Protein AF-A0A8T4RV73-F1 (afdb_monomer)

Structure (mmCIF, N/CA/C/O backbone):
data_AF-A0A8T4RV73-F1
#
_entry.id   AF-A0A8T4RV73-F1
#
loop_
_atom_site.group_PDB
_atom_site.id
_atom_site.type_symbol
_atom_site.label_atom_id
_atom_site.label_alt_id
_atom_site.label_comp_id
_atom_site.label_asym_id
_atom_site.label_entity_id
_atom_site.label_seq_id
_atom_site.pdbx_PDB_ins_code
_atom_site.Cartn_x
_atom_site.Cartn_y
_atom_site.Cartn_z
_atom_site.occupancy
_atom_site.B_iso_or_equiv
_atom_site.auth_seq_id
_atom_site.auth_comp_id
_atom_site.auth_asym_id
_atom_site.auth_atom_id
_atom_site.pdbx_PDB_model_num
ATOM 1 N N . MET A 1 1 ? 21.118 -1.776 -26.728 1.00 40.62 1 MET A N 1
ATOM 2 C CA . MET A 1 1 ? 20.053 -2.789 -26.924 1.00 40.62 1 MET A CA 1
ATOM 3 C C . MET A 1 1 ? 20.434 -3.950 -27.847 1.00 40.62 1 MET A C 1
ATOM 5 O O . MET A 1 1 ? 20.131 -5.070 -27.473 1.00 40.62 1 MET A O 1
ATOM 9 N N . ARG A 1 2 ? 21.136 -3.761 -28.981 1.00 34.88 2 ARG A N 1
ATOM 10 C CA . ARG A 1 2 ? 21.468 -4.868 -29.919 1.00 34.88 2 ARG A CA 1
ATOM 11 C C . ARG A 1 2 ? 22.272 -6.052 -29.345 1.00 34.88 2 ARG A C 1
ATOM 13 O O . ARG A 1 2 ? 22.096 -7.161 -29.816 1.00 34.88 2 ARG A O 1
ATOM 20 N N . LYS A 1 3 ? 23.108 -5.855 -28.318 1.00 33.16 3 LYS A N 1
ATOM 21 C CA . LYS A 1 3 ? 24.001 -6.910 -27.785 1.00 33.16 3 LYS A CA 1
ATOM 22 C C . LYS A 1 3 ? 23.327 -8.009 -26.943 1.00 33.16 3 LYS A C 1
ATOM 24 O O . LYS A 1 3 ? 23.995 -8.977 -26.608 1.00 33.16 3 LYS A O 1
ATOM 29 N N . TYR A 1 4 ? 22.049 -7.869 -26.582 1.00 40.25 4 TYR A N 1
ATOM 30 C CA . TYR A 1 4 ? 21.354 -8.841 -25.718 1.00 40.25 4 TYR A CA 1
ATOM 31 C C . TYR A 1 4 ? 20.427 -9.808 -26.473 1.00 40.25 4 TYR A C 1
ATOM 33 O O . TYR A 1 4 ? 19.947 -10.761 -25.871 1.00 40.25 4 TYR A O 1
ATOM 41 N N . LEU A 1 5 ? 20.202 -9.606 -27.777 1.00 43.75 5 LEU A N 1
ATOM 42 C CA . LEU A 1 5 ? 19.300 -10.438 -28.589 1.00 43.75 5 LEU A CA 1
ATOM 43 C C . LEU A 1 5 ? 19.992 -11.640 -29.259 1.00 43.75 5 LEU A C 1
ATOM 45 O O . LEU A 1 5 ? 19.318 -12.522 -29.773 1.00 43.75 5 LEU A O 1
ATOM 49 N N . GLU A 1 6 ? 21.325 -11.730 -29.223 1.00 44.25 6 GLU A N 1
ATOM 50 C CA . GLU A 1 6 ? 22.080 -12.796 -29.913 1.00 44.25 6 GLU A CA 1
ATOM 51 C C . GLU A 1 6 ? 22.046 -14.164 -29.197 1.00 44.25 6 GLU A C 1
ATOM 53 O O . GLU A 1 6 ? 22.591 -15.138 -29.709 1.00 44.25 6 GLU A O 1
ATOM 58 N N . ARG A 1 7 ? 21.428 -14.277 -28.011 1.00 48.34 7 ARG A N 1
ATOM 59 C CA . ARG A 1 7 ? 21.481 -15.491 -27.166 1.00 48.34 7 ARG A CA 1
ATOM 60 C C . ARG A 1 7 ? 20.171 -16.284 -27.057 1.00 48.34 7 ARG A C 1
ATOM 62 O O . ARG A 1 7 ? 19.999 -17.019 -26.090 1.00 48.34 7 ARG A O 1
ATOM 69 N N . GLY A 1 8 ? 19.260 -16.171 -28.021 1.00 49.44 8 GLY A N 1
ATOM 70 C CA . GLY A 1 8 ? 17.932 -16.786 -27.904 1.00 49.44 8 GLY A CA 1
ATOM 71 C C . GLY A 1 8 ? 17.327 -17.308 -29.200 1.00 49.44 8 GLY A C 1
ATOM 72 O O . GLY A 1 8 ? 16.136 -17.109 -29.398 1.00 49.44 8 GLY A O 1
ATOM 73 N N . ILE A 1 9 ? 18.104 -17.951 -30.079 1.00 52.38 9 ILE A N 1
ATOM 74 C CA . ILE A 1 9 ? 17.505 -18.684 -31.206 1.00 52.38 9 ILE A CA 1
ATOM 75 C C . ILE A 1 9 ? 16.888 -19.967 -30.642 1.00 52.38 9 ILE A C 1
ATOM 77 O O . ILE A 1 9 ? 17.603 -20.911 -30.302 1.00 52.38 9 ILE A O 1
ATOM 81 N N . ALA A 1 10 ? 15.565 -19.982 -30.499 1.00 59.19 10 ALA A N 1
ATOM 82 C CA . ALA A 1 10 ? 14.821 -21.200 -30.211 1.00 59.19 10 ALA A CA 1
ATOM 83 C C . ALA A 1 10 ? 14.419 -21.857 -31.537 1.00 59.19 10 ALA A C 1
ATOM 85 O O . ALA A 1 10 ? 13.995 -21.173 -32.466 1.00 59.19 10 ALA A O 1
ATOM 86 N N . GLN A 1 11 ? 14.535 -23.181 -31.634 1.00 50.72 11 GLN A N 1
ATOM 87 C CA . GLN A 1 11 ? 13.979 -23.921 -32.768 1.00 50.72 11 GLN A CA 1
ATOM 88 C C . GLN A 1 11 ? 12.542 -24.317 -32.439 1.00 50.72 11 GLN A C 1
ATOM 90 O O . GLN A 1 11 ? 12.302 -25.016 -31.454 1.00 50.72 11 GLN A O 1
ATOM 95 N N . GLY A 1 12 ? 11.596 -23.856 -33.254 1.00 57.69 12 GLY A N 1
ATOM 96 C CA . GLY A 1 12 ? 10.184 -24.221 -33.157 1.00 57.69 12 GLY A CA 1
ATOM 97 C C . GLY A 1 12 ? 9.746 -25.117 -34.312 1.00 57.69 12 GLY A C 1
ATOM 98 O O . GLY A 1 12 ? 10.352 -25.108 -35.384 1.00 57.69 12 GLY A O 1
ATOM 99 N N . VAL A 1 13 ? 8.671 -25.873 -34.094 1.00 56.34 13 VAL A N 1
ATOM 100 C CA . VAL A 1 13 ? 7.942 -26.598 -35.145 1.00 56.34 13 VAL A CA 1
ATOM 101 C C . VAL A 1 13 ? 6.547 -25.992 -35.218 1.00 56.34 13 VAL A C 1
ATOM 103 O O . VAL A 1 13 ? 5.870 -25.897 -34.194 1.00 56.34 13 VAL A O 1
ATOM 106 N N . VAL A 1 14 ? 6.124 -25.552 -36.403 1.00 55.88 14 VAL A N 1
ATOM 107 C CA . VAL A 1 14 ? 4.756 -25.065 -36.631 1.00 55.88 14 VAL A CA 1
ATOM 108 C C . VAL A 1 14 ? 3.869 -26.278 -36.912 1.00 55.88 14 VAL A C 1
ATOM 110 O O . VAL A 1 14 ? 4.073 -26.933 -37.935 1.00 55.88 14 VAL A O 1
ATOM 113 N N . PRO A 1 15 ? 2.891 -26.616 -36.051 1.00 51.06 15 PRO A N 1
ATOM 114 C CA . PRO A 1 15 ? 2.027 -27.755 -36.313 1.00 51.06 15 PRO A CA 1
ATOM 115 C C . PRO A 1 15 ? 1.047 -27.407 -37.436 1.00 51.06 15 PRO A C 1
ATOM 117 O O . PRO A 1 15 ? 0.219 -26.510 -37.283 1.00 51.06 15 PRO A O 1
ATOM 120 N N . GLY A 1 16 ? 1.117 -28.153 -38.541 1.00 53.06 16 GLY A N 1
ATOM 121 C CA . GLY A 1 16 ? 0.079 -28.165 -39.573 1.00 53.06 16 GLY A CA 1
ATOM 122 C C . GLY A 1 16 ? 0.516 -27.664 -40.947 1.00 53.06 16 GLY A C 1
ATOM 123 O O . GLY A 1 16 ? 0.141 -26.577 -41.370 1.00 53.06 16 GLY A O 1
ATOM 124 N N . SER A 1 17 ? 1.234 -28.497 -41.697 1.00 47.38 17 SER A N 1
ATOM 125 C CA . SER A 1 17 ? 0.757 -29.073 -42.968 1.00 47.38 17 SER A CA 1
ATOM 126 C C . SER A 1 17 ? 1.919 -29.767 -43.685 1.00 47.38 17 SER A C 1
ATOM 128 O O . SER A 1 17 ? 2.963 -29.170 -43.919 1.00 47.38 17 SER A O 1
ATOM 130 N N . SER A 1 18 ? 1.692 -31.021 -44.078 1.00 47.59 18 SER A N 1
ATOM 131 C CA . SER A 1 18 ? 2.622 -31.936 -44.760 1.00 47.59 18 SER A CA 1
ATOM 132 C C . SER A 1 18 ? 3.683 -32.608 -43.880 1.00 47.59 18 SER A C 1
ATOM 134 O O . SER A 1 18 ? 4.152 -32.057 -42.894 1.00 47.59 18 SER A O 1
ATOM 136 N N . GLU A 1 19 ? 4.018 -33.842 -44.253 1.00 54.94 19 GLU A N 1
ATOM 137 C CA . GLU A 1 19 ? 4.848 -34.844 -43.562 1.00 54.94 19 GLU A CA 1
ATOM 138 C C . GLU A 1 19 ? 6.316 -34.442 -43.290 1.00 54.94 19 GLU A C 1
ATOM 140 O O . GLU A 1 19 ? 7.129 -35.295 -42.948 1.00 54.94 19 GLU A O 1
ATOM 145 N N . ASN A 1 20 ? 6.676 -33.163 -43.409 1.00 57.78 20 ASN A N 1
ATOM 146 C CA . ASN A 1 20 ? 8.029 -32.664 -43.186 1.00 57.78 20 ASN A CA 1
ATOM 147 C C . ASN A 1 20 ? 8.013 -31.520 -42.169 1.00 57.78 20 ASN A C 1
ATOM 149 O O . ASN A 1 20 ? 7.847 -30.355 -42.537 1.00 57.78 20 ASN A O 1
ATOM 153 N N . ASP A 1 21 ? 8.235 -31.858 -40.896 1.00 57.31 21 ASP A N 1
ATOM 154 C CA . ASP A 1 21 ? 8.505 -30.896 -39.824 1.00 57.31 21 ASP A CA 1
ATOM 155 C C . ASP A 1 21 ? 9.709 -30.021 -40.203 1.00 57.31 21 ASP A C 1
ATOM 157 O O . ASP A 1 21 ? 10.875 -30.369 -39.996 1.00 57.31 21 ASP A O 1
ATOM 161 N N . THR A 1 22 ? 9.427 -28.868 -40.804 1.00 61.38 22 THR A N 1
ATOM 162 C CA . THR A 1 22 ? 10.458 -27.911 -41.190 1.00 61.38 22 THR A CA 1
ATOM 163 C C . THR A 1 22 ? 10.812 -27.095 -39.960 1.00 61.38 22 THR A C 1
ATOM 165 O O . THR A 1 22 ? 9.997 -26.326 -39.450 1.00 61.38 22 THR A O 1
ATOM 168 N N . LYS A 1 23 ? 12.035 -27.280 -39.464 1.00 64.25 23 LYS A N 1
ATOM 169 C CA . LYS A 1 23 ? 12.565 -26.469 -38.369 1.00 64.25 23 LYS A CA 1
ATOM 170 C C . LYS A 1 23 ? 12.713 -25.024 -38.830 1.00 64.25 23 LYS A C 1
ATOM 172 O O . LYS A 1 23 ? 13.361 -24.770 -39.844 1.00 64.25 23 LYS A O 1
ATOM 177 N N . ILE A 1 24 ? 12.152 -24.100 -38.059 1.00 70.06 24 ILE A N 1
ATOM 178 C CA . ILE A 1 24 ? 12.330 -22.661 -38.258 1.00 70.06 24 ILE A CA 1
ATOM 179 C C . ILE A 1 24 ? 13.032 -22.049 -37.047 1.00 70.06 24 ILE A C 1
ATOM 181 O O . ILE A 1 24 ? 12.806 -22.462 -35.904 1.00 70.06 24 ILE A O 1
ATOM 185 N N . ASP A 1 25 ? 13.880 -21.060 -37.311 1.00 76.12 25 ASP A N 1
ATOM 186 C CA . ASP A 1 25 ? 14.496 -20.248 -36.269 1.00 76.12 25 ASP A CA 1
ATOM 187 C C . ASP A 1 25 ? 13.468 -19.231 -35.766 1.00 76.12 25 ASP A C 1
ATOM 189 O O . ASP A 1 25 ? 12.966 -18.402 -36.528 1.00 76.12 25 ASP A O 1
ATOM 193 N N . LEU A 1 26 ? 13.142 -19.298 -34.477 1.00 72.62 26 LEU A N 1
ATOM 194 C CA . LEU A 1 26 ? 12.306 -18.308 -33.813 1.00 72.62 26 LEU A CA 1
ATOM 195 C C . LEU A 1 26 ? 13.213 -17.235 -33.216 1.00 72.62 26 LEU A C 1
ATOM 197 O O . LEU A 1 26 ? 14.004 -17.503 -32.308 1.00 72.62 26 LEU A O 1
ATOM 201 N N . LEU A 1 27 ? 13.088 -16.017 -33.739 1.00 79.94 27 LEU A N 1
ATOM 202 C CA . LEU A 1 27 ? 13.757 -14.832 -33.219 1.00 79.94 27 LEU A CA 1
ATOM 203 C C . LEU A 1 27 ? 12.713 -13.951 -32.530 1.00 79.94 27 LEU A C 1
ATOM 205 O O . LEU A 1 27 ? 11.779 -13.525 -33.207 1.00 79.94 27 LEU A O 1
ATOM 209 N N . PRO A 1 28 ? 12.851 -13.666 -31.223 1.00 78.62 28 PRO A N 1
ATOM 210 C CA . PRO A 1 28 ? 11.911 -12.795 -30.539 1.00 78.62 28 PRO A CA 1
ATOM 211 C C . PRO A 1 28 ? 12.010 -11.368 -31.084 1.00 78.62 28 PRO A C 1
ATOM 213 O O . PRO A 1 28 ? 13.090 -10.770 -31.143 1.00 78.62 28 PRO A O 1
ATOM 216 N N . GLU A 1 29 ? 10.867 -10.805 -31.438 1.00 82.56 29 GLU A N 1
ATOM 217 C CA . GLU A 1 29 ? 10.703 -9.404 -31.781 1.00 82.56 29 GLU A CA 1
ATOM 218 C C . GLU A 1 29 ? 10.446 -8.567 -30.515 1.00 82.56 29 GLU A C 1
ATOM 220 O O . GLU A 1 29 ? 9.979 -9.080 -29.495 1.00 82.56 29 GLU A O 1
ATOM 225 N N . PRO A 1 30 ? 10.683 -7.241 -30.536 1.00 79.56 30 PRO A N 1
ATOM 226 C CA . PRO A 1 30 ? 10.324 -6.378 -29.411 1.00 79.56 30 PRO A CA 1
ATOM 227 C C . PRO A 1 30 ? 8.850 -6.490 -28.988 1.00 79.56 30 PRO A C 1
ATOM 229 O O . PRO A 1 30 ? 8.542 -6.283 -27.816 1.00 79.56 30 PRO A O 1
ATOM 232 N N . VAL A 1 31 ? 7.944 -6.839 -29.912 1.00 81.00 31 VAL A N 1
ATOM 233 C CA . VAL A 1 31 ? 6.525 -7.057 -29.596 1.00 81.00 31 VAL A CA 1
ATOM 234 C C . VAL A 1 31 ? 6.298 -8.289 -28.712 1.00 81.00 31 VAL A C 1
ATOM 236 O O . VAL A 1 31 ? 5.435 -8.256 -27.832 1.00 81.00 31 VAL A O 1
ATOM 239 N N . ASP A 1 32 ? 7.131 -9.322 -28.849 1.00 82.75 32 ASP A N 1
ATOM 240 C CA . ASP A 1 32 ? 7.060 -10.539 -28.033 1.00 82.75 32 ASP A CA 1
ATOM 241 C C . ASP A 1 32 ? 7.397 -10.259 -26.569 1.00 82.75 32 ASP A C 1
ATOM 243 O O . ASP A 1 32 ? 6.894 -10.936 -25.672 1.00 82.75 32 AS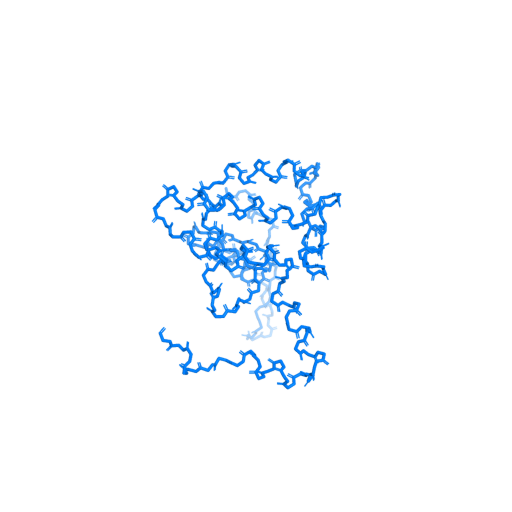P A O 1
ATOM 247 N N . LEU A 1 33 ? 8.186 -9.213 -26.294 1.00 78.56 33 LEU A N 1
ATOM 248 C CA . LEU A 1 33 ? 8.429 -8.763 -24.926 1.00 78.56 33 LEU A CA 1
ATOM 249 C C . LEU A 1 33 ? 7.134 -8.275 -24.267 1.00 78.56 33 LEU A C 1
ATOM 251 O O . LEU A 1 33 ? 6.910 -8.570 -23.098 1.00 78.56 33 LEU A O 1
ATOM 255 N N . TYR A 1 34 ? 6.259 -7.572 -24.992 1.00 77.06 34 TYR A N 1
ATOM 256 C CA . TYR A 1 34 ? 4.970 -7.146 -24.438 1.00 77.06 34 TYR A CA 1
ATOM 257 C C . TYR A 1 34 ? 4.042 -8.337 -24.184 1.00 77.06 34 TYR A C 1
ATOM 259 O O . TYR A 1 34 ? 3.374 -8.370 -23.149 1.00 77.06 34 TYR A O 1
ATOM 267 N N . ALA A 1 35 ? 4.045 -9.334 -25.076 1.00 80.56 35 ALA A N 1
ATOM 268 C CA . ALA A 1 35 ? 3.314 -10.582 -24.866 1.00 80.56 35 ALA A CA 1
ATOM 269 C C . ALA A 1 35 ? 3.835 -11.328 -23.626 1.00 80.56 35 ALA A C 1
ATOM 271 O O . ALA A 1 35 ? 3.049 -11.714 -22.759 1.00 80.56 35 ALA A O 1
ATOM 272 N N . LEU A 1 36 ? 5.160 -11.439 -23.480 1.00 82.81 36 LEU A N 1
ATOM 273 C CA . LEU A 1 36 ? 5.801 -12.044 -22.315 1.00 82.81 36 LEU A CA 1
ATOM 274 C C . LEU A 1 36 ? 5.470 -11.282 -21.027 1.00 82.81 36 LEU A C 1
ATOM 276 O O . LEU A 1 36 ? 5.042 -11.897 -20.054 1.00 82.81 36 LEU A O 1
ATOM 280 N N . LEU A 1 37 ? 5.592 -9.952 -21.013 1.00 79.06 37 LEU A N 1
ATOM 281 C CA . LEU A 1 37 ? 5.262 -9.108 -19.856 1.00 79.06 37 LEU A CA 1
ATOM 282 C C . LEU A 1 37 ? 3.782 -9.204 -19.447 1.00 79.06 37 LEU A C 1
ATOM 284 O O . LEU A 1 37 ? 3.448 -8.952 -18.289 1.00 79.06 37 LEU A O 1
ATOM 288 N N . GLY A 1 38 ? 2.893 -9.599 -20.364 1.00 77.81 38 GLY A N 1
ATOM 289 C CA . GLY A 1 38 ? 1.501 -9.933 -20.058 1.00 77.81 38 GLY A CA 1
ATOM 290 C C . GLY A 1 38 ? 1.335 -11.217 -19.238 1.00 77.81 38 GLY A C 1
ATOM 291 O O . GLY A 1 38 ? 0.328 -11.376 -18.552 1.00 77.81 38 GLY A O 1
ATOM 292 N N . THR A 1 39 ? 2.323 -12.112 -19.273 1.00 82.94 39 THR A N 1
ATOM 293 C CA . THR A 1 39 ? 2.305 -13.407 -18.572 1.00 82.94 39 THR A CA 1
ATOM 294 C C . THR A 1 39 ? 3.057 -13.401 -17.240 1.00 82.94 39 THR A C 1
ATOM 296 O O . THR A 1 39 ? 2.920 -14.344 -16.460 1.00 82.94 39 THR A O 1
ATOM 299 N N . VAL A 1 40 ? 3.820 -12.342 -16.946 1.00 82.81 40 VAL A N 1
ATOM 300 C CA . VAL A 1 40 ? 4.581 -12.224 -15.696 1.00 82.81 40 VAL A CA 1
ATOM 301 C C . VAL A 1 40 ? 3.829 -11.358 -14.684 1.00 82.81 40 VAL A C 1
ATOM 303 O O . VAL A 1 40 ? 3.422 -10.230 -14.963 1.00 82.81 40 VAL A O 1
ATOM 306 N N . TRP A 1 41 ? 3.657 -11.889 -13.474 1.00 85.56 41 TRP A N 1
ATOM 307 C CA . TRP A 1 41 ? 2.857 -11.277 -12.414 1.00 85.56 41 TRP A CA 1
ATOM 308 C C . TRP A 1 41 ? 3.749 -10.546 -11.413 1.00 85.56 41 TRP A C 1
ATOM 310 O O . TRP A 1 41 ? 4.157 -11.101 -10.395 1.00 85.56 41 TRP A O 1
ATOM 320 N N . HIS A 1 42 ? 4.068 -9.292 -11.727 1.00 87.88 42 HIS A N 1
ATOM 321 C CA . HIS A 1 42 ? 4.821 -8.404 -10.843 1.00 87.88 42 HIS A CA 1
ATOM 322 C C . HIS A 1 42 ? 3.895 -7.571 -9.943 1.00 87.88 42 HIS A C 1
ATOM 324 O O . HIS A 1 42 ? 2.793 -7.203 -10.350 1.00 87.88 42 HIS A O 1
ATOM 330 N N . GLU A 1 43 ? 4.380 -7.210 -8.750 1.00 90.12 43 GLU A N 1
ATOM 331 C CA . GLU A 1 43 ? 3.701 -6.284 -7.821 1.00 90.12 43 GLU A CA 1
ATOM 332 C C . GLU A 1 43 ? 3.591 -4.864 -8.391 1.00 90.12 43 GLU A C 1
ATOM 334 O O . GLU A 1 43 ? 2.617 -4.153 -8.145 1.00 90.12 43 GLU A O 1
ATOM 339 N N . ALA A 1 44 ? 4.587 -4.468 -9.181 1.00 90.25 44 ALA A N 1
ATOM 340 C CA . ALA A 1 44 ? 4.563 -3.275 -10.006 1.00 90.25 44 ALA A CA 1
ATOM 341 C C . ALA A 1 44 ? 5.244 -3.572 -11.345 1.00 90.25 44 ALA A C 1
ATOM 343 O O . ALA A 1 4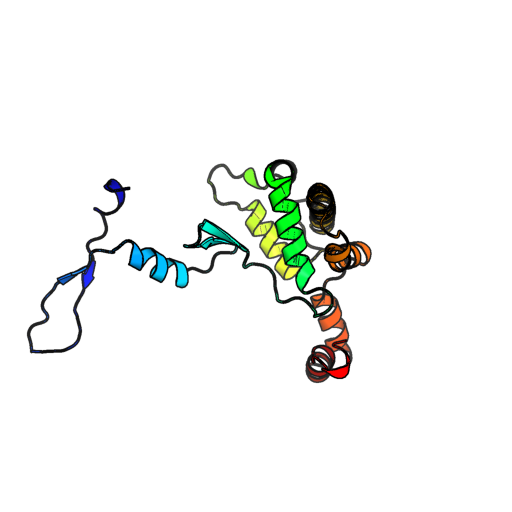4 ? 6.189 -4.364 -11.395 1.00 90.25 44 ALA A O 1
ATOM 344 N N . ARG A 1 45 ? 4.782 -2.954 -12.435 1.00 88.50 45 ARG A N 1
ATOM 345 C CA . ARG A 1 45 ? 5.388 -3.136 -13.763 1.00 88.50 45 ARG A CA 1
ATOM 346 C C . ARG A 1 45 ? 5.456 -1.844 -14.557 1.00 88.50 45 ARG A C 1
ATOM 348 O O . ARG A 1 45 ? 4.580 -0.993 -14.444 1.00 88.50 45 ARG A O 1
ATOM 355 N N . LEU A 1 46 ? 6.466 -1.748 -15.415 1.00 85.94 46 LEU A N 1
ATOM 356 C CA . LEU A 1 46 ? 6.491 -0.754 -16.480 1.00 85.94 46 LEU A CA 1
ATOM 357 C C . LEU A 1 46 ? 5.525 -1.179 -17.583 1.00 85.94 46 LEU A C 1
ATOM 359 O O . LEU A 1 46 ? 5.516 -2.338 -18.001 1.00 85.94 46 LEU A O 1
ATOM 363 N N . THR A 1 47 ? 4.713 -0.242 -18.051 1.00 83.62 47 THR A N 1
ATOM 364 C CA . THR A 1 47 ? 3.782 -0.465 -19.157 1.00 83.62 47 THR A CA 1
ATOM 365 C C . THR A 1 47 ? 4.365 0.065 -20.468 1.00 83.62 47 THR A C 1
ATOM 367 O O . THR A 1 47 ? 5.267 0.906 -20.480 1.00 83.62 47 THR A O 1
ATOM 370 N N . GLY A 1 48 ? 3.808 -0.378 -21.600 1.00 78.12 48 GLY A N 1
ATOM 371 C CA . GLY A 1 48 ? 4.157 0.158 -22.923 1.00 78.12 48 GLY A CA 1
ATOM 372 C C . GLY A 1 48 ? 3.798 1.637 -23.121 1.00 78.12 48 GLY A C 1
ATOM 373 O O . GLY A 1 48 ? 4.231 2.235 -24.099 1.00 78.12 48 GLY A O 1
ATOM 374 N N . TYR A 1 49 ? 3.052 2.238 -22.190 1.00 83.00 49 TYR A N 1
ATOM 375 C CA . TYR A 1 49 ? 2.629 3.639 -22.233 1.00 83.00 49 TYR A CA 1
ATOM 376 C C . TYR A 1 49 ? 3.576 4.581 -21.477 1.00 83.00 49 TYR A C 1
ATOM 378 O O . TYR A 1 49 ? 3.255 5.750 -21.293 1.00 83.00 49 TYR A O 1
ATOM 386 N N . GLY A 1 50 ? 4.725 4.084 -21.004 1.00 85.12 50 GLY A N 1
ATOM 387 C CA . GLY A 1 50 ? 5.655 4.882 -20.203 1.00 85.12 50 GLY A CA 1
ATOM 388 C C . GLY A 1 50 ? 5.150 5.158 -18.784 1.00 85.12 50 GLY A C 1
AT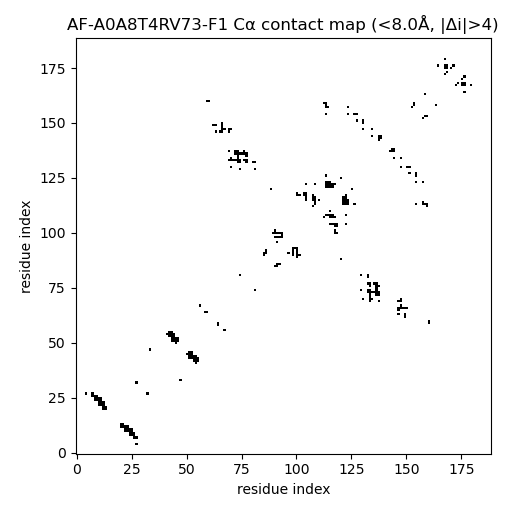OM 389 O O . GLY A 1 50 ? 5.570 6.129 -18.165 1.00 85.12 50 GLY A O 1
ATOM 390 N N . THR A 1 51 ? 4.249 4.317 -18.266 1.00 90.44 51 THR A N 1
ATOM 391 C CA . THR A 1 51 ? 3.728 4.416 -16.896 1.00 90.44 51 THR A CA 1
ATOM 392 C C . THR A 1 51 ? 4.198 3.247 -16.036 1.00 90.44 51 THR A C 1
ATOM 394 O O . THR A 1 51 ? 4.600 2.198 -16.547 1.00 90.44 51 THR A O 1
ATOM 397 N N . VAL A 1 52 ? 4.124 3.422 -14.717 1.00 91.12 52 VAL A N 1
ATOM 398 C CA . VAL A 1 52 ? 4.273 2.339 -13.740 1.00 91.12 52 VAL A CA 1
ATOM 399 C C . VAL A 1 52 ? 2.881 1.936 -13.265 1.00 91.12 52 VAL A C 1
ATOM 401 O O . VAL A 1 52 ? 2.114 2.769 -12.792 1.00 91.12 52 VAL A O 1
ATOM 404 N N . GLU A 1 53 ? 2.551 0.658 -13.387 1.00 92.25 53 GLU A N 1
ATOM 405 C CA . GLU A 1 53 ? 1.305 0.088 -12.884 1.00 92.25 53 GLU A CA 1
ATOM 406 C C . GLU A 1 53 ? 1.561 -0.617 -11.552 1.00 92.25 53 GLU A C 1
ATOM 408 O O . GLU A 1 53 ? 2.369 -1.545 -11.495 1.00 92.25 53 GLU A O 1
ATOM 413 N N . VAL A 1 54 ? 0.853 -0.202 -10.500 1.00 93.50 54 VAL A N 1
ATOM 414 C CA . VAL A 1 54 ? 0.874 -0.833 -9.171 1.00 93.50 54 VAL A CA 1
ATOM 415 C C . VAL A 1 54 ? -0.256 -1.862 -9.094 1.00 93.50 54 VAL A C 1
ATOM 417 O O . VAL A 1 54 ? -1.416 -1.520 -9.308 1.00 93.50 54 VAL A O 1
ATOM 420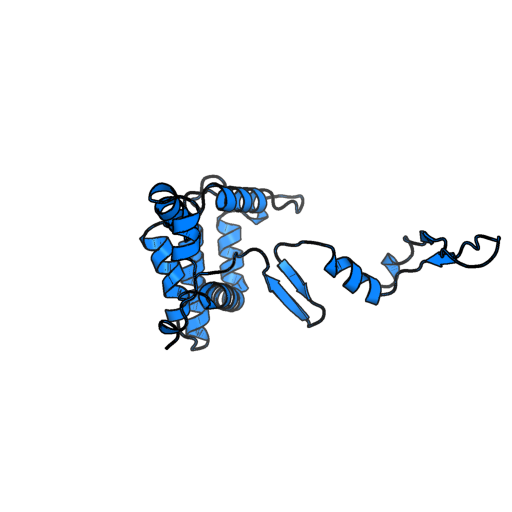 N N . ARG A 1 55 ? 0.074 -3.126 -8.807 1.00 92.44 55 ARG A N 1
ATOM 421 C CA . ARG A 1 55 ? -0.837 -4.284 -8.937 1.00 92.44 55 ARG A CA 1
ATOM 422 C C . ARG A 1 55 ? -1.045 -5.073 -7.643 1.00 92.44 55 ARG A C 1
ATOM 424 O O . ARG A 1 55 ? -1.824 -6.020 -7.626 1.00 92.44 55 ARG A O 1
ATOM 431 N N . SER A 1 56 ? -0.342 -4.697 -6.581 1.00 91.12 56 SER A N 1
ATOM 432 C CA . SER A 1 56 ? -0.428 -5.320 -5.258 1.00 91.12 56 SER A CA 1
ATOM 433 C C . SER A 1 56 ? -1.727 -5.055 -4.472 1.00 91.12 56 SER A C 1
ATOM 435 O O . SER A 1 56 ? -2.131 -5.934 -3.706 1.00 91.12 56 SER A O 1
ATOM 437 N N . PRO A 1 57 ? -2.410 -3.896 -4.600 1.00 91.88 57 PRO A N 1
ATOM 438 C CA . PRO A 1 57 ? -3.568 -3.606 -3.764 1.00 91.88 57 PRO A CA 1
ATOM 439 C C . PRO A 1 57 ? -4.782 -4.446 -4.164 1.00 91.88 57 PRO A C 1
ATOM 441 O O . PRO A 1 57 ? -5.134 -4.538 -5.339 1.00 91.88 57 PRO A O 1
ATOM 444 N N . ALA A 1 58 ? -5.472 -5.008 -3.171 1.00 91.12 58 ALA A N 1
ATOM 445 C CA . ALA A 1 58 ? -6.782 -5.613 -3.383 1.00 91.12 58 ALA A CA 1
ATOM 446 C C . ALA A 1 58 ? -7.823 -4.551 -3.781 1.00 91.12 58 ALA A C 1
ATOM 448 O O . ALA A 1 58 ? -7.661 -3.359 -3.496 1.00 91.12 58 ALA A O 1
ATOM 449 N N . ASN A 1 59 ? -8.936 -4.996 -4.367 1.00 90.31 59 ASN A N 1
ATOM 450 C CA . ASN A 1 59 ? -10.091 -4.128 -4.584 1.00 90.31 59 ASN A CA 1
ATOM 451 C C . ASN A 1 59 ? -10.560 -3.530 -3.252 1.00 90.31 59 ASN A C 1
ATOM 453 O O . ASN A 1 59 ? -10.679 -4.230 -2.245 1.00 90.31 59 ASN A O 1
ATOM 457 N N . GLN A 1 60 ? -10.806 -2.223 -3.258 1.00 92.00 60 GLN A N 1
ATOM 458 C CA . GLN A 1 60 ? -11.225 -1.484 -2.073 1.00 92.00 60 GLN A CA 1
ATOM 459 C C . GLN A 1 60 ? -12.754 -1.440 -1.965 1.00 92.00 60 GLN A C 1
ATOM 461 O O . GLN A 1 60 ? -13.440 -1.512 -2.990 1.00 92.00 60 GLN A O 1
ATOM 466 N N . PRO A 1 61 ? -13.303 -1.290 -0.746 1.00 91.00 61 PRO A N 1
ATOM 467 C CA . PRO A 1 61 ? -14.699 -0.915 -0.558 1.00 91.00 61 PRO A CA 1
ATOM 468 C C . PRO A 1 61 ? -15.067 0.356 -1.343 1.00 91.00 61 PRO A C 1
ATOM 470 O O . PRO A 1 61 ? -14.220 1.207 -1.615 1.00 91.00 61 PRO A O 1
ATOM 473 N N . LEU A 1 62 ? -16.343 0.478 -1.712 1.00 88.00 62 LEU A N 1
ATOM 474 C CA . LEU A 1 62 ? -16.836 1.525 -2.614 1.00 88.00 62 LEU A CA 1
ATOM 475 C C . LEU A 1 62 ? -16.538 2.951 -2.118 1.00 88.00 62 LEU A C 1
ATOM 477 O O . LEU A 1 62 ? -16.178 3.817 -2.909 1.00 88.00 62 LEU A O 1
ATOM 481 N N . ASP A 1 63 ? -16.639 3.174 -0.810 1.00 88.06 63 ASP A N 1
ATOM 482 C CA . ASP A 1 63 ? -16.359 4.450 -0.140 1.00 88.06 63 ASP A CA 1
ATOM 483 C C . ASP A 1 63 ? -14.866 4.836 -0.123 1.00 88.06 63 ASP A C 1
ATOM 485 O O . ASP A 1 63 ? -14.514 5.952 0.249 1.00 88.06 63 ASP A O 1
ATOM 489 N N . SER A 1 64 ? -13.981 3.924 -0.530 1.00 93.12 64 SER A N 1
ATOM 490 C CA . SER A 1 64 ? -12.524 4.075 -0.480 1.00 93.12 64 SER A CA 1
ATOM 491 C C . SER A 1 64 ? -11.838 3.673 -1.789 1.00 93.12 64 SER A C 1
ATOM 493 O O . SER A 1 64 ? -10.630 3.423 -1.826 1.00 93.12 64 SER A O 1
ATOM 495 N N . ILE A 1 65 ? -12.594 3.653 -2.893 1.00 92.12 65 ILE A N 1
ATOM 496 C CA . ILE A 1 65 ? -12.118 3.202 -4.208 1.00 92.12 65 ILE A CA 1
ATOM 497 C C . ILE A 1 65 ? -10.947 4.038 -4.745 1.00 92.12 65 ILE A C 1
ATOM 499 O O . ILE A 1 65 ? -10.060 3.507 -5.410 1.00 92.12 65 ILE A O 1
ATOM 503 N N . THR A 1 66 ? -10.893 5.332 -4.414 1.00 95.44 66 THR A N 1
ATOM 504 C CA . THR A 1 66 ? -9.822 6.242 -4.854 1.00 95.44 66 THR A CA 1
ATOM 505 C C . THR A 1 66 ? -8.621 6.266 -3.914 1.00 95.44 66 THR A C 1
ATOM 507 O O . THR A 1 66 ? -7.592 6.842 -4.259 1.00 95.44 66 THR A O 1
ATOM 510 N N . SER A 1 67 ? -8.719 5.677 -2.719 1.00 96.38 67 SER A N 1
ATOM 511 C CA . SER A 1 67 ? -7.724 5.892 -1.664 1.00 96.38 67 SER A CA 1
ATOM 512 C C . SER A 1 67 ? -6.347 5.340 -2.006 1.00 96.38 67 SER A C 1
ATOM 514 O O . SER A 1 67 ? -5.335 5.963 -1.699 1.00 96.38 67 SER A O 1
ATOM 516 N N . VAL A 1 68 ? -6.297 4.199 -2.693 1.00 96.00 68 VAL A N 1
ATOM 517 C CA . VAL A 1 68 ? -5.036 3.604 -3.157 1.00 96.00 68 VAL A CA 1
ATOM 518 C C . VAL A 1 68 ? -4.392 4.463 -4.246 1.00 96.00 68 VAL A C 1
ATOM 520 O O . VAL A 1 68 ? -3.187 4.694 -4.202 1.00 96.00 68 VAL A O 1
ATOM 523 N N . ALA A 1 69 ? -5.181 4.974 -5.196 1.00 95.75 69 ALA A N 1
ATOM 524 C CA . ALA A 1 69 ? -4.668 5.846 -6.251 1.00 95.75 69 ALA A CA 1
ATOM 525 C C . ALA A 1 69 ? -4.113 7.157 -5.673 1.00 95.75 69 ALA A C 1
ATOM 527 O O . ALA A 1 69 ? -3.018 7.570 -6.043 1.00 95.75 69 ALA A O 1
ATOM 528 N N . ALA A 1 70 ? -4.822 7.757 -4.712 1.00 97.25 70 ALA A N 1
ATOM 529 C CA . ALA A 1 70 ? -4.372 8.953 -4.004 1.00 97.25 70 ALA A CA 1
ATOM 530 C C . ALA A 1 70 ? -3.073 8.708 -3.219 1.00 97.25 70 ALA A C 1
ATOM 532 O O . ALA A 1 70 ? -2.156 9.524 -3.288 1.00 97.25 70 ALA A O 1
ATOM 533 N N . LEU A 1 71 ? -2.957 7.563 -2.532 1.00 97.94 71 LEU A N 1
ATOM 534 C CA . LEU A 1 71 ? -1.727 7.166 -1.840 1.00 97.94 71 LEU A CA 1
ATOM 535 C C . LEU A 1 71 ? -0.547 7.071 -2.817 1.00 97.94 71 LEU A C 1
ATOM 537 O O . LEU A 1 71 ? 0.500 7.668 -2.580 1.00 97.94 71 LEU A O 1
ATOM 541 N N . VAL A 1 72 ? -0.719 6.340 -3.922 1.00 96.81 72 VAL A N 1
ATOM 542 C CA . VAL A 1 72 ? 0.335 6.150 -4.930 1.00 96.81 72 VAL A CA 1
ATOM 543 C C . VAL A 1 72 ? 0.733 7.480 -5.570 1.00 96.81 72 VAL A C 1
ATOM 545 O O . VAL A 1 72 ? 1.926 7.744 -5.711 1.00 96.81 72 VAL A O 1
ATOM 548 N N . LEU A 1 73 ? -0.233 8.331 -5.926 1.00 96.75 73 LEU A N 1
ATOM 549 C CA . LEU A 1 73 ? 0.032 9.652 -6.499 1.00 96.75 73 LEU A CA 1
ATOM 550 C C . LEU A 1 73 ? 0.813 10.543 -5.526 1.00 96.75 73 LEU A C 1
ATOM 552 O O . LEU A 1 73 ? 1.857 11.075 -5.900 1.00 96.75 73 LEU A O 1
ATOM 556 N N . GLY A 1 74 ? 0.352 10.659 -4.277 1.00 97.94 74 GLY A N 1
ATOM 557 C CA . GLY A 1 74 ? 1.020 11.461 -3.253 1.00 97.94 74 GLY A CA 1
ATOM 558 C C . GLY A 1 74 ? 2.461 11.009 -3.005 1.00 97.94 74 GLY A C 1
ATOM 559 O O . GLY A 1 74 ? 3.377 11.830 -3.010 1.00 97.94 74 GLY A O 1
ATOM 560 N N . LEU A 1 75 ? 2.686 9.696 -2.879 1.00 97.62 75 LEU A N 1
ATOM 561 C CA . LEU A 1 75 ? 4.035 9.133 -2.737 1.00 97.62 75 LEU A CA 1
ATOM 562 C C . LEU A 1 75 ? 4.900 9.335 -3.987 1.00 97.62 75 LEU A C 1
ATOM 564 O O . LEU A 1 75 ? 6.099 9.544 -3.853 1.00 97.62 75 LEU A O 1
ATOM 568 N N . SER A 1 76 ? 4.320 9.300 -5.189 1.00 96.06 76 SER A N 1
ATOM 569 C CA . SER A 1 76 ? 5.064 9.541 -6.436 1.00 96.06 76 SER A CA 1
ATOM 570 C C . SER A 1 76 ? 5.529 10.994 -6.547 1.00 96.06 76 SER A C 1
ATOM 572 O O . SER A 1 76 ? 6.627 11.254 -7.025 1.00 96.06 76 SER A O 1
ATOM 574 N N . ILE A 1 77 ? 4.730 11.948 -6.061 1.00 97.06 77 ILE A N 1
ATOM 575 C CA . ILE A 1 77 ? 5.129 13.363 -5.962 1.00 97.06 77 ILE A CA 1
ATOM 576 C C . ILE A 1 77 ? 6.271 13.532 -4.952 1.00 97.06 77 ILE A C 1
ATOM 578 O O . ILE A 1 77 ? 7.154 14.365 -5.139 1.00 97.06 77 ILE A O 1
ATOM 582 N N . LYS A 1 78 ? 6.263 12.719 -3.892 1.00 97.69 78 LYS A N 1
ATOM 583 C CA . LYS A 1 78 ? 7.255 12.685 -2.811 1.00 97.69 78 LYS A CA 1
ATOM 584 C C . LYS A 1 78 ? 8.244 11.529 -2.947 1.00 97.69 78 LYS A C 1
ATOM 586 O O . LYS A 1 78 ? 8.631 10.920 -1.951 1.00 97.69 78 LYS A O 1
ATOM 591 N N . GLN A 1 79 ? 8.631 11.198 -4.180 1.00 96.56 79 GLN A N 1
ATOM 592 C CA . GLN A 1 79 ? 9.404 9.990 -4.467 1.00 96.56 79 GLN A CA 1
ATOM 593 C C . GLN A 1 79 ? 10.720 9.928 -3.676 1.00 96.56 79 GLN A C 1
ATOM 595 O O . GLN A 1 79 ? 11.036 8.884 -3.110 1.00 96.56 79 GLN A O 1
ATOM 600 N N . GLU A 1 80 ? 11.475 11.028 -3.610 1.00 97.12 80 GLU A N 1
ATOM 601 C CA . GLU A 1 80 ? 12.760 11.053 -2.900 1.00 97.12 80 GLU A CA 1
ATOM 602 C C . GLU A 1 80 ? 12.587 10.835 -1.393 1.00 97.12 80 GLU A C 1
ATOM 604 O O . GLU A 1 80 ? 13.347 10.100 -0.761 1.00 97.12 80 GLU A O 1
ATOM 609 N N . GLU A 1 81 ? 11.591 11.477 -0.786 1.00 98.12 81 GLU A N 1
ATOM 610 C CA . GLU A 1 81 ? 11.273 11.299 0.627 1.00 98.12 81 GLU A CA 1
ATOM 611 C C . GLU A 1 81 ? 10.729 9.893 0.914 1.00 98.12 81 GLU A C 1
ATOM 613 O O . GLU A 1 81 ? 11.064 9.307 1.946 1.00 98.12 81 GLU A O 1
ATOM 618 N N . ALA A 1 82 ? 9.955 9.319 -0.009 1.00 96.44 82 ALA A N 1
ATOM 619 C CA . ALA A 1 82 ? 9.449 7.955 0.099 1.00 96.44 82 ALA A CA 1
ATOM 620 C C . ALA A 1 82 ? 10.598 6.938 0.032 1.00 96.44 82 ALA A C 1
ATOM 622 O O . ALA A 1 82 ? 10.635 5.982 0.808 1.00 96.44 82 ALA A O 1
ATOM 623 N N . GLU A 1 83 ? 11.585 7.167 -0.836 1.00 94.06 83 GLU A N 1
ATOM 624 C CA . GLU A 1 83 ? 12.786 6.336 -0.921 1.00 94.06 83 GLU A CA 1
ATOM 625 C C . GLU A 1 83 ? 13.621 6.413 0.364 1.00 94.06 83 GLU A C 1
ATOM 627 O O . GLU A 1 83 ? 14.017 5.373 0.901 1.00 94.06 83 GLU A O 1
ATOM 632 N N . LYS A 1 84 ? 13.802 7.618 0.922 1.00 95.94 84 LYS A N 1
ATOM 633 C CA . LYS A 1 84 ? 14.472 7.825 2.219 1.00 95.94 84 LYS A CA 1
ATOM 634 C C . LYS A 1 84 ? 13.728 7.144 3.368 1.00 95.94 84 LYS A C 1
ATOM 636 O O . LYS A 1 84 ? 14.364 6.593 4.268 1.00 95.94 84 LYS A O 1
ATOM 641 N N . LEU A 1 85 ? 12.393 7.150 3.352 1.00 95.00 85 LEU A N 1
ATOM 642 C CA . LEU A 1 85 ? 11.576 6.439 4.338 1.00 95.00 85 LEU A CA 1
ATOM 643 C C . LEU A 1 85 ? 11.833 4.925 4.278 1.00 95.00 85 LEU A C 1
ATOM 645 O O . LEU A 1 85 ? 12.035 4.289 5.312 1.00 95.00 85 LEU A O 1
ATOM 649 N N . LEU A 1 86 ? 11.890 4.347 3.078 1.00 90.25 86 LEU A N 1
ATOM 650 C CA . LEU A 1 86 ? 12.210 2.929 2.893 1.00 90.25 86 LEU A CA 1
ATOM 651 C C . LEU A 1 86 ? 13.655 2.604 3.307 1.00 90.25 86 LEU A C 1
ATOM 653 O O . LEU A 1 86 ? 13.903 1.591 3.970 1.00 90.25 86 LEU A O 1
ATOM 657 N N . GLU A 1 87 ? 14.606 3.481 2.985 1.00 90.88 87 GLU A N 1
ATOM 658 C CA . GLU A 1 87 ? 16.007 3.342 3.385 1.00 90.88 87 GLU A CA 1
ATOM 659 C C . GLU A 1 87 ? 16.176 3.369 4.910 1.00 90.88 87 GLU A C 1
ATOM 661 O O . GLU A 1 87 ? 16.857 2.503 5.470 1.00 90.88 87 GLU A O 1
ATOM 666 N N . LYS A 1 88 ? 15.488 4.293 5.596 1.00 91.94 88 LYS A N 1
ATOM 667 C CA . LYS A 1 88 ? 15.447 4.398 7.066 1.00 91.94 88 LYS A CA 1
ATOM 668 C C . LYS A 1 88 ? 15.092 3.062 7.720 1.00 91.94 88 LYS A C 1
ATOM 670 O O . LYS A 1 88 ? 15.668 2.712 8.751 1.00 91.94 88 LYS A O 1
ATOM 675 N N . TYR A 1 89 ? 14.194 2.289 7.113 1.00 90.50 89 TYR A N 1
ATOM 676 C CA . TYR A 1 89 ? 13.800 0.972 7.616 1.00 90.50 89 TYR A CA 1
ATOM 677 C C . TYR A 1 89 ? 14.579 -0.200 7.017 1.00 90.50 89 TYR A C 1
ATOM 679 O O . TYR A 1 89 ? 14.335 -1.355 7.358 1.00 90.50 89 TYR A O 1
ATOM 687 N N . GLY A 1 90 ? 15.574 0.082 6.183 1.00 87.25 90 GLY A N 1
ATOM 688 C CA . GLY A 1 90 ? 16.483 -0.916 5.649 1.00 87.25 90 GLY A CA 1
ATOM 689 C C . GLY A 1 90 ? 15.925 -1.734 4.492 1.00 87.25 90 GLY A C 1
ATOM 690 O O . GLY A 1 90 ? 16.456 -2.812 4.239 1.00 87.25 90 GLY A O 1
ATOM 691 N N . ALA A 1 91 ? 14.921 -1.225 3.771 1.00 85.31 91 ALA A N 1
ATOM 692 C CA . ALA A 1 91 ? 14.359 -1.875 2.584 1.00 85.31 91 ALA A CA 1
ATOM 693 C C . ALA A 1 91 ? 15.426 -2.271 1.543 1.00 85.31 91 ALA A C 1
ATOM 695 O O . ALA A 1 91 ? 15.271 -3.264 0.834 1.00 85.31 91 ALA A O 1
ATOM 696 N N . TRP A 1 92 ? 16.526 -1.512 1.486 1.00 84.75 92 TRP A N 1
ATOM 697 C CA . TRP A 1 92 ? 17.607 -1.661 0.507 1.00 84.75 92 TRP A CA 1
ATOM 698 C C . TRP A 1 92 ? 18.873 -2.339 1.055 1.00 84.75 92 TRP A C 1
ATOM 700 O O . TRP A 1 92 ? 19.889 -2.380 0.366 1.00 84.75 92 TRP A O 1
ATOM 710 N N . LYS A 1 93 ? 18.861 -2.858 2.292 1.00 73.31 93 LYS A N 1
ATOM 711 C CA . LYS A 1 93 ? 20.082 -3.365 2.957 1.00 73.31 93 LYS A CA 1
ATOM 712 C C . LYS A 1 93 ? 20.665 -4.644 2.339 1.00 73.31 93 LYS A C 1
ATOM 714 O O . LYS A 1 93 ? 21.811 -4.988 2.642 1.00 73.31 93 LYS A O 1
ATOM 719 N N . ASP A 1 94 ? 19.939 -5.325 1.457 1.00 70.50 94 ASP A N 1
ATOM 720 C CA . ASP A 1 94 ? 20.406 -6.568 0.844 1.00 70.50 94 ASP A CA 1
ATOM 721 C C . ASP A 1 94 ? 21.387 -6.316 -0.303 1.00 70.50 94 ASP A C 1
ATOM 723 O O . ASP A 1 94 ? 21.010 -5.934 -1.412 1.00 70.50 94 ASP A O 1
ATOM 727 N N . LYS A 1 95 ? 22.662 -6.646 -0.066 1.00 54.50 95 LYS A N 1
ATOM 728 C CA . LYS A 1 95 ? 23.794 -6.501 -1.007 1.00 54.50 95 LYS A CA 1
ATOM 729 C C . LYS A 1 95 ? 23.729 -7.379 -2.276 1.00 54.50 95 LYS A C 1
ATOM 731 O O . LYS A 1 95 ? 24.735 -7.540 -2.957 1.00 54.50 95 LYS A O 1
ATOM 736 N N . GLY A 1 96 ? 22.571 -7.948 -2.606 1.00 61.81 96 GLY A N 1
ATOM 737 C CA . GLY A 1 96 ? 22.368 -8.825 -3.765 1.00 61.81 96 GLY A CA 1
ATOM 738 C C . GLY A 1 96 ? 21.101 -8.540 -4.572 1.00 61.81 96 GLY A C 1
ATOM 739 O O . GLY A 1 96 ? 20.735 -9.370 -5.398 1.00 61.81 96 GLY A O 1
ATOM 740 N N . GLY A 1 97 ? 20.399 -7.427 -4.314 1.00 63.09 97 GLY A N 1
ATOM 741 C CA . GLY A 1 97 ? 19.188 -7.060 -5.065 1.00 63.09 97 GLY A CA 1
ATOM 742 C C . GLY A 1 97 ? 18.016 -8.031 -4.878 1.00 63.09 97 GLY A C 1
ATOM 743 O O . GLY A 1 97 ? 17.134 -8.106 -5.726 1.00 63.09 97 GLY A O 1
ATOM 744 N N . ARG A 1 98 ? 18.018 -8.812 -3.788 1.00 69.19 98 ARG A N 1
ATOM 745 C CA . ARG A 1 98 ? 16.957 -9.787 -3.493 1.00 69.19 98 ARG A CA 1
ATOM 746 C C . ARG A 1 98 ? 15.761 -9.171 -2.774 1.00 69.19 98 ARG A C 1
ATOM 748 O O . ARG A 1 98 ? 14.702 -9.787 -2.772 1.00 69.19 98 ARG A O 1
ATOM 755 N N . TYR A 1 99 ? 15.902 -7.964 -2.221 1.00 83.62 99 TYR A N 1
ATOM 756 C CA . TYR A 1 99 ? 14.822 -7.241 -1.543 1.00 83.62 99 TYR A CA 1
ATOM 757 C C . TYR A 1 99 ? 14.121 -8.093 -0.461 1.00 83.62 99 TYR A C 1
ATOM 759 O O . TYR A 1 99 ? 12.900 -8.057 -0.332 1.00 83.62 99 TYR A O 1
ATOM 767 N N . GLU A 1 100 ? 14.870 -8.894 0.300 1.00 85.75 100 GLU A N 1
ATOM 768 C CA . GLU A 1 100 ? 14.361 -9.844 1.298 1.00 85.75 100 GLU A CA 1
ATOM 769 C C . GLU A 1 100 ? 13.551 -9.133 2.379 1.00 85.75 100 GLU A C 1
ATOM 771 O O . GLU A 1 100 ? 12.478 -9.606 2.747 1.00 85.75 100 GLU A O 1
ATOM 776 N N . VAL A 1 101 ? 14.004 -7.959 2.830 1.00 88.56 101 VAL A N 1
ATOM 777 C CA . VAL A 1 101 ? 13.268 -7.136 3.805 1.00 88.56 101 VAL A CA 1
ATOM 778 C C . VAL A 1 101 ? 11.888 -6.741 3.267 1.00 88.56 101 VAL A C 1
ATOM 780 O O . VAL A 1 101 ? 10.887 -6.875 3.972 1.00 88.56 101 VAL A O 1
ATOM 783 N N . LEU A 1 102 ? 11.806 -6.323 2.000 1.00 89.00 102 LEU A N 1
ATOM 784 C CA . LEU A 1 102 ? 10.537 -5.980 1.351 1.00 89.00 102 LEU A CA 1
ATOM 785 C C . LEU A 1 102 ? 9.662 -7.218 1.110 1.00 89.00 102 LEU A C 1
ATOM 787 O O . LEU A 1 102 ? 8.446 -7.153 1.287 1.00 89.00 102 LEU A O 1
ATOM 791 N N . GLN A 1 103 ? 10.257 -8.362 0.759 1.00 89.69 103 GLN A N 1
ATOM 792 C CA . GLN A 1 103 ? 9.525 -9.624 0.626 1.00 89.69 103 GLN A CA 1
ATOM 793 C C . GLN A 1 103 ? 8.924 -10.071 1.964 1.00 89.69 103 GLN A C 1
ATOM 795 O O . GLN A 1 103 ? 7.756 -10.455 2.019 1.00 89.69 103 GLN A O 1
ATOM 800 N N . GLN A 1 104 ? 9.693 -9.981 3.050 1.00 90.00 104 GLN A N 1
ATOM 801 C CA . GLN A 1 104 ? 9.218 -10.279 4.399 1.00 90.00 104 GLN A CA 1
ATOM 802 C C . GLN A 1 104 ? 8.100 -9.324 4.811 1.00 90.00 104 GLN A C 1
ATOM 804 O O . GLN A 1 104 ? 7.068 -9.786 5.290 1.00 90.00 104 GLN A O 1
ATOM 809 N N . ALA A 1 105 ? 8.259 -8.019 4.565 1.00 92.69 105 ALA A N 1
ATOM 810 C CA . ALA A 1 105 ? 7.218 -7.028 4.823 1.00 92.69 105 ALA A CA 1
ATOM 811 C C . ALA A 1 105 ? 5.922 -7.364 4.079 1.00 92.69 105 ALA A C 1
ATOM 813 O O . ALA A 1 105 ? 4.851 -7.375 4.680 1.00 92.69 105 ALA A O 1
ATOM 814 N N . ARG A 1 106 ? 6.022 -7.716 2.791 1.00 93.19 106 ARG A N 1
ATOM 815 C CA . ARG A 1 106 ? 4.879 -8.127 1.969 1.00 93.19 106 ARG A CA 1
ATOM 816 C C . ARG A 1 106 ? 4.174 -9.348 2.550 1.00 93.19 106 ARG A C 1
ATOM 818 O O . ARG A 1 106 ? 2.958 -9.329 2.709 1.00 93.19 106 ARG A O 1
ATOM 825 N N . LEU A 1 107 ? 4.913 -10.414 2.860 1.00 94.81 107 LEU A N 1
ATOM 826 C CA . LEU A 1 107 ? 4.324 -11.623 3.443 1.00 94.81 107 LEU A CA 1
ATOM 827 C C . LEU A 1 107 ? 3.678 -11.320 4.799 1.00 94.81 107 LEU A C 1
ATOM 829 O O . LEU A 1 107 ? 2.569 -11.769 5.067 1.00 94.81 107 LEU A O 1
ATOM 833 N N . SER A 1 108 ? 4.336 -10.507 5.621 1.00 95.94 108 SER A N 1
ATOM 834 C CA . SER A 1 108 ? 3.816 -10.074 6.915 1.00 95.94 108 SER A CA 1
ATOM 835 C C . SER A 1 108 ? 2.517 -9.276 6.773 1.00 95.94 108 SER A C 1
ATOM 837 O O . SER A 1 108 ? 1.572 -9.534 7.513 1.00 95.94 108 SER A O 1
ATOM 839 N N . ALA A 1 109 ? 2.426 -8.384 5.781 1.00 95.62 109 ALA A N 1
ATOM 840 C CA . ALA A 1 109 ? 1.212 -7.632 5.467 1.00 95.62 109 ALA A CA 1
ATOM 841 C C . ALA A 1 109 ? 0.066 -8.542 4.997 1.00 95.62 109 ALA A C 1
ATOM 843 O O . ALA A 1 109 ? -1.081 -8.332 5.381 1.00 95.62 109 ALA A O 1
ATOM 844 N N . ILE A 1 110 ? 0.364 -9.568 4.193 1.00 94.62 110 ILE A N 1
ATOM 845 C CA . ILE A 1 110 ? -0.640 -10.532 3.714 1.00 94.62 110 ILE A CA 1
ATOM 846 C C . ILE A 1 110 ? -1.233 -11.333 4.876 1.00 94.62 110 ILE A C 1
ATOM 848 O O . ILE A 1 110 ? -2.446 -11.513 4.935 1.00 94.62 110 ILE A O 1
ATOM 852 N N . TRP A 1 111 ? -0.389 -11.819 5.788 1.00 95.06 111 TRP A N 1
ATOM 853 C CA . TRP A 1 111 ? -0.833 -12.698 6.871 1.00 95.06 111 TRP A CA 1
ATOM 854 C C . TRP A 1 111 ? -1.406 -11.950 8.073 1.00 95.06 111 TRP A C 1
ATOM 856 O O . TRP A 1 111 ? -2.342 -12.439 8.696 1.00 95.06 111 TRP A O 1
ATOM 866 N N . ASN A 1 112 ? -0.852 -10.779 8.395 1.00 96.00 112 ASN A N 1
ATOM 867 C CA . ASN A 1 112 ? -1.140 -10.068 9.643 1.00 96.00 112 ASN A CA 1
ATOM 868 C C . ASN A 1 112 ? -1.722 -8.661 9.423 1.00 96.00 112 ASN A C 1
ATOM 870 O O . ASN A 1 112 ? -1.964 -7.939 10.390 1.00 96.00 112 ASN A O 1
ATOM 874 N N . GLY A 1 113 ? -1.923 -8.228 8.175 1.00 95.06 113 GLY A N 1
ATOM 875 C CA . GLY A 1 113 ? -2.432 -6.891 7.878 1.00 95.06 113 GLY A CA 1
ATOM 876 C C . GLY A 1 113 ? -1.551 -5.784 8.471 1.00 95.06 113 GLY A C 1
ATOM 877 O O . GLY A 1 113 ? -0.326 -5.813 8.352 1.00 95.06 113 GLY A O 1
ATOM 878 N N . LEU A 1 114 ? -2.182 -4.809 9.137 1.00 95.75 114 LEU A N 1
ATOM 879 C CA . LEU A 1 114 ? -1.486 -3.692 9.797 1.00 95.75 114 LEU A CA 1
ATOM 880 C C . LEU A 1 114 ? -0.700 -4.122 11.045 1.00 95.75 114 LEU A C 1
ATOM 882 O O . LEU A 1 114 ? 0.241 -3.436 11.434 1.00 95.75 114 LEU A O 1
ATOM 886 N N . GLN A 1 115 ? -1.037 -5.275 11.628 1.00 96.69 115 GLN A N 1
ATOM 887 C CA . GLN A 1 115 ? -0.348 -5.842 12.793 1.00 96.69 115 GLN A CA 1
ATOM 888 C C . GLN A 1 115 ? 0.947 -6.579 12.410 1.00 96.69 115 GLN A C 1
ATOM 890 O O . GLN A 1 115 ? 1.657 -7.109 13.266 1.00 96.69 115 GLN A O 1
ATOM 895 N N . GLY A 1 116 ? 1.264 -6.640 11.114 1.00 96.44 116 GLY A N 1
ATOM 896 C CA . GLY A 1 116 ? 2.519 -7.195 10.635 1.00 96.44 116 GLY A CA 1
ATOM 897 C C . GLY A 1 116 ? 3.731 -6.334 10.992 1.00 96.44 116 GLY A C 1
ATOM 898 O O . GLY A 1 116 ? 3.639 -5.189 11.435 1.00 96.44 116 GLY A O 1
ATOM 899 N N . ASN A 1 117 ? 4.902 -6.904 10.737 1.00 94.62 117 ASN A N 1
ATOM 900 C CA . ASN A 1 117 ? 6.200 -6.274 10.956 1.00 94.62 117 ASN A CA 1
ATOM 901 C C . ASN A 1 117 ? 7.124 -6.442 9.743 1.00 94.62 117 ASN A C 1
ATOM 903 O O . ASN A 1 117 ? 7.091 -7.471 9.064 1.00 94.62 117 ASN A O 1
ATOM 907 N N . MET A 1 118 ? 7.987 -5.450 9.527 1.00 89.88 118 MET A N 1
ATOM 908 C CA . MET A 1 118 ? 9.154 -5.492 8.648 1.00 89.88 118 MET A CA 1
ATOM 909 C C . MET A 1 118 ? 10.415 -5.497 9.520 1.00 89.88 118 MET A C 1
ATOM 911 O O . MET A 1 118 ? 10.822 -4.467 10.063 1.00 89.88 118 MET A O 1
ATOM 915 N N . GLY A 1 119 ? 11.006 -6.676 9.726 1.00 85.88 119 GLY A N 1
ATOM 916 C CA . GLY A 1 119 ? 12.007 -6.865 10.779 1.00 85.88 119 GLY A CA 1
ATOM 917 C C . GLY A 1 119 ? 11.413 -6.542 12.155 1.00 85.88 119 GLY A C 1
ATOM 918 O O . GLY A 1 119 ? 10.396 -7.113 12.536 1.00 85.88 119 GLY A O 1
ATOM 919 N N . ASN A 1 120 ? 12.014 -5.589 12.873 1.00 87.62 120 ASN A N 1
ATOM 920 C CA . ASN A 1 120 ? 11.544 -5.133 14.192 1.00 87.62 120 ASN A CA 1
ATOM 921 C C . ASN A 1 120 ? 10.648 -3.881 14.127 1.00 87.62 120 ASN A C 1
ATOM 923 O O . ASN A 1 120 ? 10.431 -3.223 15.144 1.00 87.62 120 ASN A O 1
ATOM 927 N N . VAL A 1 121 ? 10.187 -3.494 12.935 1.00 92.19 121 VAL A N 1
ATOM 928 C CA . VAL A 1 121 ? 9.391 -2.280 12.727 1.00 92.19 121 VAL A CA 1
ATOM 929 C C . VAL A 1 121 ? 7.957 -2.661 12.391 1.00 92.19 121 VAL A C 1
ATOM 931 O O . VAL A 1 121 ? 7.724 -3.432 11.464 1.00 92.19 121 VAL A O 1
ATOM 934 N N . SER A 1 122 ? 7.001 -2.080 13.113 1.00 95.81 122 SER A N 1
ATOM 935 C CA . SER A 1 122 ? 5.573 -2.260 12.845 1.00 95.81 122 SER A CA 1
ATOM 936 C C . SER A 1 122 ? 5.181 -1.714 11.469 1.00 95.81 122 SER A C 1
ATOM 938 O O . SER A 1 122 ? 5.534 -0.584 11.117 1.00 95.81 122 SER A O 1
ATOM 940 N N . LEU A 1 123 ? 4.410 -2.498 10.710 1.00 96.12 123 LEU A N 1
ATOM 941 C CA . LEU A 1 123 ? 3.837 -2.056 9.439 1.00 96.12 123 LEU A CA 1
ATOM 942 C C . LEU A 1 123 ? 2.811 -0.937 9.629 1.00 96.12 123 LEU A C 1
ATOM 944 O O . LEU A 1 123 ? 2.727 -0.073 8.764 1.00 96.12 123 LEU A O 1
ATOM 948 N N . LEU A 1 124 ? 2.092 -0.901 10.756 1.00 97.50 124 LEU A N 1
ATOM 949 C CA . LEU A 1 124 ? 1.189 0.201 11.101 1.00 97.50 124 LEU A CA 1
ATOM 950 C C . LEU A 1 124 ? 1.928 1.543 11.113 1.00 97.50 124 LEU A C 1
ATOM 952 O O . LEU A 1 124 ? 1.473 2.508 10.506 1.00 97.50 124 LEU A O 1
ATOM 956 N N . ARG A 1 125 ? 3.109 1.583 11.742 1.00 96.94 125 ARG A N 1
ATOM 957 C CA . ARG A 1 125 ? 3.948 2.786 11.776 1.00 96.94 125 A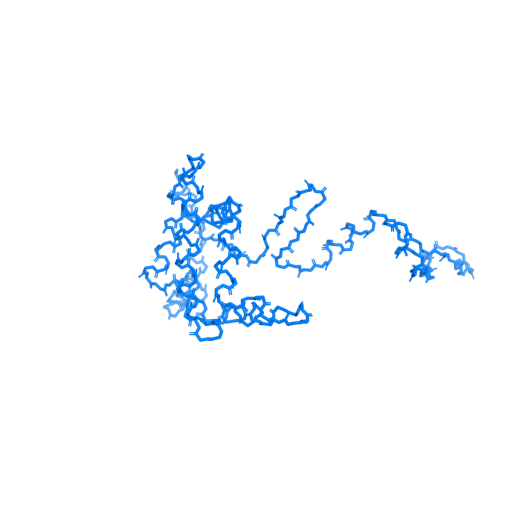RG A CA 1
ATOM 958 C C . ARG A 1 125 ? 4.408 3.195 10.379 1.00 96.94 125 ARG A C 1
ATOM 960 O O . ARG A 1 125 ? 4.372 4.372 10.044 1.00 96.94 125 ARG A O 1
ATOM 967 N N . ILE A 1 126 ? 4.864 2.233 9.579 1.00 96.56 126 ILE A N 1
ATOM 968 C CA . ILE A 1 126 ? 5.321 2.510 8.211 1.00 96.56 126 ILE A CA 1
ATOM 969 C C . ILE A 1 126 ? 4.152 3.039 7.370 1.00 96.56 126 ILE A C 1
ATOM 971 O O . ILE A 1 126 ? 4.319 4.015 6.647 1.00 96.56 126 ILE A O 1
ATOM 975 N N . ALA A 1 127 ? 2.965 2.440 7.500 1.00 97.38 127 ALA A N 1
ATOM 976 C CA . ALA A 1 127 ? 1.758 2.871 6.806 1.00 97.38 127 ALA A CA 1
ATOM 977 C C . ALA A 1 127 ? 1.344 4.298 7.195 1.00 97.38 127 ALA A C 1
ATOM 979 O O . ALA A 1 127 ? 1.003 5.078 6.310 1.00 97.38 127 ALA A O 1
ATOM 980 N N . ASP A 1 128 ? 1.418 4.655 8.479 1.00 98.31 128 ASP A N 1
ATOM 981 C CA . ASP A 1 128 ? 1.161 6.018 8.957 1.00 98.31 128 ASP A CA 1
ATOM 982 C C . ASP A 1 128 ? 2.141 7.035 8.360 1.00 98.31 128 ASP A C 1
ATOM 984 O O . ASP A 1 128 ? 1.714 8.003 7.729 1.00 98.31 128 ASP A O 1
ATOM 988 N N . GLU A 1 129 ? 3.450 6.767 8.437 1.00 98.38 129 GLU A N 1
ATOM 989 C CA . GLU A 1 129 ? 4.470 7.647 7.847 1.00 98.38 129 GLU A CA 1
ATOM 990 C C . GLU A 1 129 ? 4.291 7.770 6.311 1.00 98.38 129 GLU A C 1
ATOM 992 O O . GLU A 1 129 ? 4.446 8.857 5.753 1.00 98.38 129 GLU A O 1
ATOM 997 N N . MET A 1 130 ? 3.881 6.699 5.616 1.00 98.12 130 MET A N 1
ATOM 998 C CA . MET A 1 130 ? 3.569 6.735 4.177 1.00 98.12 130 MET A CA 1
ATOM 999 C C . MET A 1 130 ? 2.304 7.543 3.854 1.00 98.12 130 MET A C 1
ATOM 1001 O O . MET A 1 130 ? 2.292 8.286 2.875 1.00 98.12 130 MET A O 1
ATOM 1005 N N . VAL A 1 131 ? 1.233 7.414 4.644 1.00 98.38 131 VAL A N 1
ATOM 1006 C CA . VAL A 1 131 ? -0.012 8.173 4.434 1.00 98.38 131 VAL A CA 1
ATOM 1007 C C . VAL A 1 131 ? 0.208 9.661 4.691 1.00 98.38 131 VAL A C 1
ATOM 1009 O O . VAL A 1 131 ? -0.298 10.480 3.926 1.00 98.38 131 VAL A O 1
ATOM 1012 N N . GLN A 1 132 ? 0.987 10.017 5.714 1.00 98.25 132 GLN A N 1
ATOM 1013 C CA . GLN A 1 132 ? 1.378 11.405 5.973 1.00 98.25 132 GLN A CA 1
ATOM 1014 C C . GLN A 1 132 ? 2.182 11.978 4.805 1.00 98.25 132 GLN A C 1
ATOM 1016 O O . GLN A 1 132 ? 1.866 13.055 4.305 1.00 98.25 132 GLN A O 1
ATOM 1021 N N . LEU A 1 133 ? 3.160 11.222 4.300 1.00 98.31 133 LEU A N 1
ATOM 1022 C CA . LEU A 1 133 ? 3.956 11.670 3.164 1.00 98.31 133 LEU A CA 1
ATOM 1023 C C . LEU A 1 133 ? 3.114 11.846 1.891 1.00 98.31 133 LEU A C 1
ATOM 1025 O O . LEU A 1 133 ? 3.290 12.814 1.151 1.00 98.31 133 LEU A O 1
ATOM 1029 N N . ALA A 1 134 ? 2.179 10.929 1.639 1.00 98.38 134 ALA A N 1
ATOM 1030 C CA . ALA A 1 134 ? 1.260 11.048 0.517 1.00 98.38 134 ALA A CA 1
ATOM 1031 C C . ALA A 1 134 ? 0.354 12.277 0.645 1.00 98.38 134 ALA A C 1
ATOM 1033 O O . ALA A 1 134 ? 0.120 12.965 -0.346 1.00 98.38 134 ALA A O 1
ATOM 1034 N N . ASP A 1 135 ? -0.124 12.574 1.854 1.00 98.25 135 ASP A N 1
ATOM 1035 C CA . ASP A 1 135 ? -0.928 13.764 2.126 1.00 98.25 135 ASP A CA 1
ATOM 1036 C C . ASP A 1 135 ? -0.178 15.054 1.789 1.00 98.25 135 ASP A C 1
ATOM 1038 O O . ASP A 1 135 ? -0.711 15.922 1.096 1.00 98.25 135 ASP A O 1
ATOM 1042 N N . ASP A 1 136 ? 1.079 15.149 2.220 1.00 97.75 136 ASP A N 1
ATOM 1043 C CA . ASP A 1 136 ? 1.947 16.282 1.906 1.00 97.75 136 ASP A CA 1
ATOM 1044 C C . ASP A 1 136 ? 2.184 16.413 0.394 1.00 97.75 136 ASP A C 1
ATOM 1046 O O . ASP A 1 136 ? 2.192 17.524 -0.145 1.00 97.75 136 ASP A O 1
ATOM 1050 N N . GLY A 1 137 ? 2.339 15.287 -0.309 1.00 97.81 137 GLY A N 1
ATOM 1051 C CA . GLY A 1 137 ? 2.445 15.248 -1.768 1.00 97.81 137 GLY A CA 1
ATOM 1052 C C . GLY A 1 137 ? 1.204 15.795 -2.474 1.00 97.81 137 GLY A C 1
ATOM 1053 O O . GLY A 1 137 ? 1.324 16.668 -3.333 1.00 97.81 137 GLY A O 1
ATOM 1054 N N . LEU A 1 138 ? 0.012 15.333 -2.084 1.00 97.94 138 LEU A N 1
ATOM 1055 C CA . LEU A 1 138 ? -1.259 15.767 -2.679 1.00 97.94 138 LEU A CA 1
ATOM 1056 C C . LEU A 1 138 ? -1.532 17.255 -2.429 1.00 97.94 138 LEU A C 1
ATOM 1058 O O . LEU A 1 138 ? -1.872 17.987 -3.359 1.00 97.94 138 LEU A O 1
ATOM 1062 N N . ARG A 1 139 ? -1.302 17.736 -1.202 1.00 96.00 139 ARG A N 1
ATOM 1063 C CA . ARG A 1 139 ? -1.444 19.164 -0.874 1.00 96.00 139 ARG A CA 1
ATOM 1064 C C . ARG A 1 139 ? -0.516 20.043 -1.703 1.00 96.00 139 ARG A C 1
ATOM 1066 O O . ARG A 1 139 ? -0.920 21.129 -2.111 1.00 96.00 139 ARG A O 1
ATOM 1073 N N . GLY A 1 140 ? 0.697 19.566 -1.985 1.00 93.62 140 GLY A N 1
ATOM 1074 C CA . GLY A 1 140 ? 1.674 20.274 -2.813 1.00 93.62 140 GLY A CA 1
ATOM 1075 C C . GLY A 1 140 ? 1.202 20.557 -4.242 1.00 93.62 140 GLY A C 1
ATOM 1076 O O . GLY A 1 140 ? 1.692 21.502 -4.856 1.00 93.62 140 GLY A O 1
ATOM 1077 N N . ILE A 1 141 ? 0.237 19.786 -4.754 1.00 94.19 141 ILE A N 1
ATOM 1078 C CA . ILE A 1 141 ? -0.343 19.964 -6.094 1.00 94.19 141 ILE A CA 1
ATOM 1079 C C . ILE A 1 141 ? -1.808 20.431 -6.073 1.00 94.19 141 ILE A C 1
ATOM 1081 O O . ILE A 1 141 ? -2.426 20.542 -7.127 1.00 94.19 141 ILE A O 1
ATOM 1085 N N . GLY A 1 142 ? -2.358 20.735 -4.892 1.00 90.88 142 GLY A N 1
ATOM 1086 C CA . GLY A 1 142 ? -3.741 21.195 -4.733 1.00 90.88 142 GLY A CA 1
ATOM 1087 C C . GLY A 1 142 ? -4.805 20.095 -4.817 1.00 90.88 142 GLY A C 1
ATOM 1088 O O . GLY A 1 142 ? -5.978 20.417 -4.985 1.00 90.88 142 GLY A O 1
ATOM 1089 N N . GLU A 1 143 ? -4.420 18.822 -4.692 1.00 91.69 143 GLU A N 1
ATOM 1090 C CA . GLU A 1 143 ? -5.345 17.684 -4.675 1.00 91.69 143 GLU A CA 1
ATOM 1091 C C . GLU A 1 143 ? -5.941 17.449 -3.279 1.00 91.69 143 GLU A C 1
ATOM 1093 O O . GLU A 1 143 ? -5.356 17.790 -2.246 1.00 91.69 143 GLU A O 1
ATOM 1098 N N . GLU A 1 144 ? -7.130 16.847 -3.230 1.00 87.56 144 GLU A N 1
ATOM 1099 C CA . GLU A 1 144 ? -7.884 16.720 -1.985 1.00 87.56 144 GLU A CA 1
ATOM 1100 C C . GLU A 1 144 ? -7.360 15.587 -1.083 1.00 87.56 144 GLU A C 1
ATOM 1102 O O . GLU A 1 144 ? -7.556 14.396 -1.337 1.00 87.56 144 GLU A O 1
ATOM 1107 N N . SER A 1 145 ? -6.818 15.960 0.079 1.00 88.50 145 SER A N 1
ATOM 1108 C CA . SER A 1 145 ? -6.419 15.050 1.166 1.00 88.50 145 SER A CA 1
ATOM 1109 C C . SER A 1 145 ? -7.506 14.064 1.619 1.00 88.50 145 SER A C 1
ATOM 1111 O O . SER A 1 145 ? -7.183 13.046 2.236 1.00 88.50 145 SER A O 1
ATOM 1113 N N . LYS A 1 146 ? -8.786 14.355 1.342 1.00 94.50 146 LYS A N 1
ATOM 1114 C CA . LYS A 1 146 ? -9.941 13.541 1.755 1.00 94.50 146 LYS A CA 1
ATOM 1115 C C . LYS A 1 146 ? -9.927 12.137 1.149 1.00 94.50 146 LYS A C 1
ATOM 1117 O O . LYS A 1 146 ? -10.438 11.190 1.739 1.00 94.50 146 LYS A O 1
ATOM 1122 N N . HIS A 1 147 ? -9.277 11.961 -0.005 1.00 95.94 147 HIS A N 1
ATOM 1123 C CA . HIS A 1 147 ? -9.139 10.643 -0.624 1.00 95.94 147 HIS A CA 1
ATOM 1124 C C . HIS A 1 147 ? -8.320 9.667 0.238 1.00 95.94 147 HIS A C 1
ATOM 1126 O O . HIS A 1 147 ? -8.465 8.455 0.080 1.00 95.94 147 HIS A O 1
ATOM 1132 N N . LEU A 1 148 ? -7.510 10.165 1.180 1.00 97.69 148 LEU A N 1
ATOM 1133 C CA . LEU A 1 148 ? -6.733 9.352 2.119 1.00 97.69 148 LEU A CA 1
ATOM 1134 C C . LEU A 1 148 ? -7.482 9.027 3.423 1.00 97.69 148 LEU A C 1
ATOM 1136 O O . LEU A 1 148 ? -6.979 8.231 4.217 1.00 97.69 148 LEU A O 1
ATOM 1140 N N . ASP A 1 149 ? -8.676 9.581 3.659 1.00 97.00 149 ASP A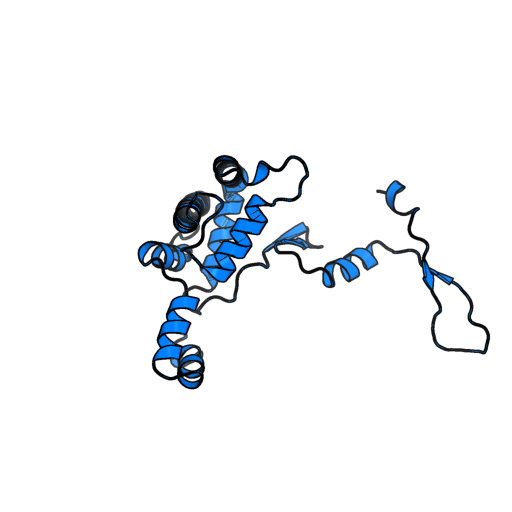 N 1
ATOM 1141 C CA . ASP A 1 149 ? -9.374 9.461 4.950 1.00 97.00 149 ASP A CA 1
ATOM 1142 C C . ASP A 1 149 ? -9.686 8.013 5.321 1.00 97.00 149 ASP A C 1
ATOM 1144 O O . ASP A 1 149 ? -9.512 7.609 6.471 1.00 97.00 149 ASP A O 1
ATOM 1148 N N . ALA A 1 150 ? -10.056 7.186 4.342 1.00 96.56 150 ALA A N 1
ATOM 1149 C CA . ALA A 1 150 ? -10.272 5.767 4.585 1.00 96.56 150 ALA A CA 1
ATOM 1150 C C . ALA A 1 150 ? -9.001 5.056 5.077 1.00 96.56 150 ALA A C 1
ATOM 1152 O O . ALA A 1 150 ? -9.090 4.181 5.934 1.00 96.56 150 ALA A O 1
ATOM 1153 N N . LEU A 1 151 ? -7.817 5.429 4.577 1.00 97.44 151 LEU A N 1
ATOM 1154 C CA . LEU A 1 151 ? -6.547 4.854 5.033 1.00 97.44 151 LEU A CA 1
ATOM 1155 C C . LEU A 1 151 ? -6.184 5.350 6.433 1.00 97.44 151 LEU A C 1
ATOM 1157 O O . LEU A 1 151 ? -5.808 4.540 7.276 1.00 97.44 151 LEU A O 1
ATOM 1161 N N . ARG A 1 152 ? -6.377 6.646 6.711 1.00 97.94 152 ARG A N 1
ATOM 1162 C CA . ARG A 1 152 ? -6.197 7.211 8.059 1.00 97.94 152 ARG A CA 1
ATOM 1163 C C . ARG A 1 152 ? -7.086 6.518 9.080 1.00 97.94 152 ARG A C 1
ATOM 1165 O O . ARG A 1 152 ? -6.618 6.149 10.148 1.00 97.94 152 ARG A O 1
ATOM 1172 N N . ASN A 1 153 ? -8.350 6.284 8.739 1.00 97.00 153 ASN A N 1
ATOM 1173 C CA . ASN A 1 153 ? -9.276 5.570 9.612 1.00 97.00 153 ASN A CA 1
ATOM 1174 C C . ASN A 1 153 ? -8.790 4.146 9.892 1.00 97.00 153 ASN A C 1
ATOM 1176 O O . ASN A 1 153 ? -8.803 3.717 11.041 1.00 97.00 153 ASN A O 1
ATOM 1180 N N . ARG A 1 154 ? -8.303 3.424 8.877 1.00 97.00 154 ARG A N 1
ATOM 1181 C CA . ARG A 1 154 ? -7.741 2.076 9.071 1.00 97.00 154 ARG A CA 1
ATOM 1182 C C . ARG A 1 154 ? -6.536 2.078 10.004 1.00 97.00 154 ARG A C 1
ATOM 1184 O O . ARG A 1 154 ? -6.429 1.179 10.825 1.00 97.00 154 ARG A O 1
ATOM 1191 N N . ILE A 1 155 ? -5.671 3.085 9.902 1.00 98.00 155 ILE A N 1
ATOM 1192 C CA . ILE A 1 155 ? -4.526 3.267 10.803 1.00 98.00 155 ILE A CA 1
ATOM 1193 C C . ILE A 1 155 ? -5.011 3.579 12.224 1.00 98.00 155 ILE A C 1
ATOM 1195 O O . ILE A 1 155 ? -4.635 2.882 13.157 1.00 98.00 155 ILE A O 1
ATOM 1199 N N . ASN A 1 156 ? -5.911 4.551 12.386 1.00 97.75 156 ASN A N 1
ATOM 1200 C CA . ASN A 1 156 ? -6.433 4.974 13.690 1.00 97.75 156 ASN A CA 1
ATOM 1201 C C . ASN A 1 156 ? -7.179 3.861 14.437 1.00 97.75 156 ASN A C 1
ATOM 1203 O O . ASN A 1 156 ? -7.114 3.784 15.661 1.00 97.75 156 ASN A O 1
ATOM 1207 N N . TYR A 1 157 ? -7.919 3.024 13.710 1.00 96.81 157 TYR A N 1
ATOM 1208 C CA . TYR A 1 157 ? -8.641 1.882 14.274 1.00 96.81 157 TYR A CA 1
ATOM 1209 C C . TYR A 1 157 ? -7.841 0.581 14.227 1.00 96.81 157 TYR A C 1
ATOM 1211 O O . TYR A 1 157 ? -8.347 -0.448 14.671 1.00 96.81 157 TYR A O 1
ATOM 1219 N N . GLU A 1 158 ? -6.639 0.617 13.654 1.00 96.75 158 GLU A N 1
ATOM 1220 C CA . GLU A 1 158 ? -5.769 -0.532 13.408 1.00 96.75 158 GLU A CA 1
ATOM 1221 C C . GLU A 1 158 ? -6.477 -1.727 12.741 1.00 96.75 158 GLU A C 1
ATOM 1223 O O . GLU A 1 158 ? -6.186 -2.890 13.029 1.00 96.75 158 GLU A O 1
ATOM 1228 N N . LYS A 1 159 ? -7.430 -1.439 11.846 1.00 95.00 159 LYS A N 1
AT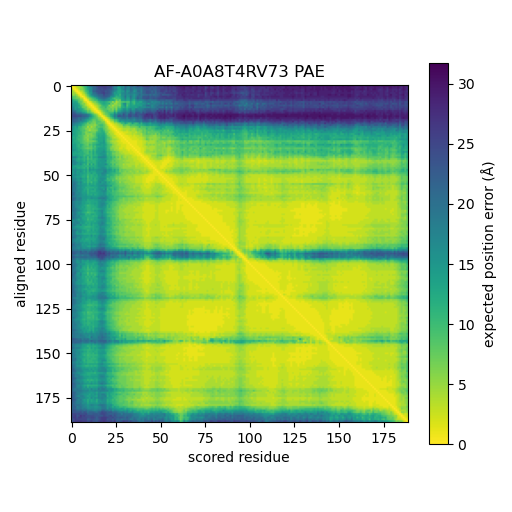OM 1229 C CA . LYS A 1 159 ? -8.282 -2.430 11.178 1.00 95.00 159 LYS A CA 1
ATOM 1230 C C . LYS A 1 159 ? -8.299 -2.231 9.673 1.00 95.00 159 LYS A C 1
ATOM 1232 O O . LYS A 1 159 ? -8.507 -1.127 9.178 1.00 95.00 159 LYS A O 1
ATOM 1237 N N . ASN A 1 160 ? -8.179 -3.329 8.941 1.00 94.25 160 ASN A N 1
ATOM 1238 C CA . ASN A 1 160 ? -8.345 -3.403 7.497 1.00 94.25 160 ASN A CA 1
ATOM 1239 C C . ASN A 1 160 ? -9.747 -3.906 7.111 1.00 94.25 160 ASN A C 1
ATOM 1241 O O . ASN A 1 160 ? -10.441 -4.521 7.925 1.00 94.25 160 ASN A O 1
ATOM 1245 N N . PRO A 1 161 ? -10.162 -3.736 5.839 1.00 94.31 161 PRO A N 1
ATOM 1246 C CA . PRO A 1 161 ? -11.407 -4.322 5.340 1.00 94.31 161 PRO A CA 1
ATOM 1247 C C . PRO A 1 161 ? -11.511 -5.839 5.565 1.00 94.31 161 PRO A C 1
ATOM 1249 O O . PRO A 1 161 ? -12.600 -6.347 5.815 1.00 94.31 161 PRO A O 1
ATOM 1252 N N . SER A 1 162 ? -10.388 -6.565 5.529 1.00 94.19 162 SER A N 1
ATOM 1253 C CA . SER A 1 162 ? -10.348 -8.002 5.822 1.00 94.19 162 SER A CA 1
ATOM 1254 C C . SER A 1 162 ? -10.808 -8.331 7.242 1.00 94.19 162 SER A C 1
ATOM 1256 O O . SER A 1 162 ? -11.541 -9.298 7.424 1.00 94.19 162 SER A O 1
ATOM 1258 N N . ASP A 1 163 ? -10.445 -7.513 8.231 1.00 94.81 163 ASP A N 1
ATOM 1259 C CA . ASP A 1 163 ? -10.812 -7.737 9.635 1.00 94.81 163 ASP A CA 1
ATOM 1260 C C . ASP A 1 163 ? -12.324 -7.576 9.827 1.00 94.81 163 ASP A C 1
ATOM 1262 O O . ASP A 1 163 ? -12.972 -8.375 10.500 1.00 94.81 163 ASP A O 1
ATOM 1266 N N . ILE A 1 164 ? -12.916 -6.597 9.134 1.00 93.50 164 ILE A N 1
ATOM 1267 C CA . ILE A 1 164 ? -14.370 -6.394 9.095 1.00 93.50 164 ILE A CA 1
ATOM 1268 C C . ILE A 1 164 ? -15.062 -7.609 8.464 1.00 93.50 164 ILE A C 1
ATOM 1270 O O . ILE A 1 164 ? -16.070 -8.090 8.979 1.00 93.50 164 ILE A O 1
ATOM 1274 N N . VAL A 1 165 ? -14.521 -8.137 7.362 1.00 94.75 165 VAL A N 1
ATOM 1275 C CA . VAL A 1 165 ? -15.076 -9.326 6.696 1.00 94.75 165 VAL A CA 1
ATOM 1276 C C . VAL A 1 165 ? -15.009 -10.558 7.602 1.00 94.75 165 VAL A C 1
ATOM 1278 O O . VAL A 1 165 ? -15.969 -11.332 7.633 1.00 94.75 165 VAL A O 1
ATOM 1281 N N . VAL A 1 166 ? -13.932 -10.730 8.374 1.00 95.62 166 VAL A N 1
ATOM 1282 C CA . VAL A 1 166 ? -13.821 -11.801 9.378 1.00 95.62 166 VAL A CA 1
ATOM 1283 C C . VAL A 1 166 ? -14.895 -11.647 10.457 1.00 95.62 166 VAL A C 1
ATOM 1285 O O . VAL A 1 166 ? -15.606 -12.615 10.736 1.00 95.62 166 VAL A O 1
ATOM 1288 N N . ASP A 1 167 ? -15.084 -10.439 10.998 1.00 96.12 167 ASP A N 1
ATOM 1289 C CA . ASP A 1 167 ? -16.124 -10.149 11.996 1.00 96.12 167 ASP A CA 1
ATOM 1290 C C . ASP A 1 167 ? -17.535 -10.477 11.455 1.00 96.12 167 ASP A C 1
ATOM 1292 O O . ASP A 1 167 ? -18.370 -11.052 12.160 1.00 96.12 167 ASP A O 1
ATOM 1296 N N . VAL A 1 168 ? -17.818 -10.145 10.189 1.00 96.88 168 VAL A N 1
ATOM 1297 C CA . VAL A 1 168 ? -19.096 -10.457 9.521 1.00 96.88 168 VAL A CA 1
ATOM 1298 C C . VAL A 1 168 ? -19.271 -11.963 9.330 1.00 96.88 168 VAL A C 1
ATOM 1300 O O . VAL A 1 168 ? -20.342 -12.506 9.623 1.00 96.88 168 VAL A O 1
ATOM 1303 N N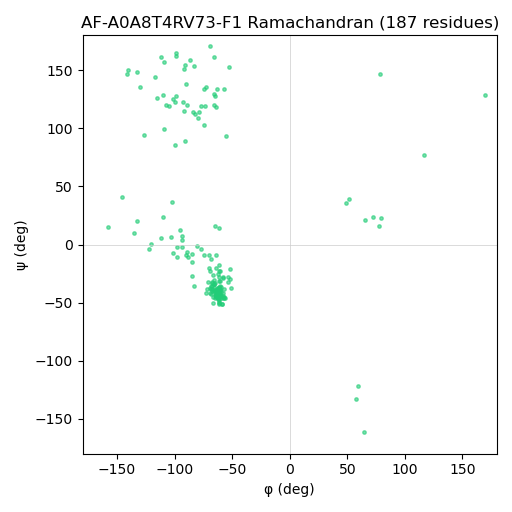 . TYR A 1 169 ? -18.224 -12.653 8.877 1.00 98.06 169 TYR A N 1
ATOM 1304 C CA . TYR A 1 169 ? -18.247 -14.099 8.684 1.00 98.06 169 TYR A CA 1
ATOM 1305 C C . TYR A 1 169 ? -18.524 -14.839 9.995 1.00 98.06 169 TYR A C 1
ATOM 1307 O O . TYR A 1 169 ? -19.357 -15.742 10.027 1.00 98.06 169 TYR A O 1
ATOM 1315 N N . GLN A 1 170 ? -17.895 -14.434 11.098 1.00 98.00 170 GLN A N 1
ATOM 1316 C CA . GLN A 1 170 ? -18.107 -15.062 12.406 1.00 98.00 170 GLN A CA 1
ATOM 1317 C C . GLN A 1 170 ? -19.560 -14.951 12.898 1.00 98.00 170 GLN A C 1
ATOM 1319 O O . GLN A 1 170 ? -20.024 -15.821 13.632 1.00 98.00 170 GLN A O 1
ATOM 1324 N N . ARG A 1 171 ? -20.300 -13.916 12.480 1.00 96.50 171 ARG A N 1
ATOM 1325 C CA . ARG A 1 171 ? -21.696 -13.687 12.897 1.00 96.50 171 ARG A CA 1
ATOM 1326 C C . ARG A 1 171 ? -22.731 -14.440 12.064 1.00 96.50 171 ARG A C 1
ATOM 1328 O O . ARG A 1 171 ? -23.824 -14.690 12.562 1.00 96.50 171 ARG A O 1
ATOM 1335 N N . GLY A 1 172 ? -22.436 -14.761 10.803 1.00 96.38 172 GLY A N 1
ATOM 1336 C CA . GLY A 1 172 ? -23.454 -15.303 9.889 1.00 96.38 172 GLY A CA 1
ATOM 1337 C C . GLY A 1 172 ? -22.931 -16.097 8.692 1.00 96.38 172 GLY A C 1
ATOM 1338 O O . GLY A 1 172 ? -23.672 -16.336 7.736 1.00 96.38 172 GLY A O 1
ATOM 1339 N N . GLY A 1 173 ? -21.664 -16.504 8.725 1.00 97.62 173 GLY A N 1
ATOM 1340 C CA . GLY A 1 173 ? -21.007 -17.284 7.683 1.00 97.62 173 GLY A CA 1
ATOM 1341 C C . GLY A 1 173 ? -20.889 -16.554 6.344 1.00 97.62 173 GLY A C 1
ATOM 1342 O O . GLY A 1 173 ? -21.006 -15.331 6.241 1.00 97.62 173 GLY A O 1
ATOM 1343 N N . ILE A 1 174 ? -20.671 -17.329 5.278 1.00 97.25 174 ILE A N 1
ATOM 1344 C CA . ILE A 1 174 ? -20.427 -16.795 3.930 1.00 97.25 174 ILE A CA 1
ATOM 1345 C C . ILE A 1 174 ? -21.603 -15.976 3.382 1.00 97.25 174 ILE A C 1
ATOM 1347 O O . ILE A 1 174 ? -21.394 -15.004 2.662 1.00 97.25 174 ILE A O 1
ATOM 1351 N N . ARG A 1 175 ? -22.843 -16.320 3.755 1.00 96.69 175 ARG A N 1
ATOM 1352 C CA . ARG A 1 175 ? -24.032 -15.590 3.301 1.00 96.69 175 ARG A CA 1
ATOM 1353 C C . ARG A 1 175 ? -24.038 -14.155 3.822 1.00 96.69 175 ARG A C 1
ATOM 1355 O O . ARG A 1 175 ? -24.285 -13.242 3.044 1.00 96.69 175 ARG A O 1
ATOM 1362 N N . ALA A 1 176 ? -23.675 -13.957 5.090 1.00 96.88 176 ALA A N 1
ATOM 1363 C CA . ALA A 1 176 ? -23.543 -12.622 5.663 1.00 96.88 176 ALA A CA 1
ATOM 1364 C C . ALA A 1 176 ? -22.457 -11.795 4.955 1.00 96.88 176 ALA A C 1
ATOM 1366 O O . ALA A 1 176 ? -22.657 -10.607 4.723 1.00 96.88 176 ALA A O 1
ATOM 1367 N N . VAL A 1 177 ? -21.342 -12.416 4.551 1.00 95.12 177 VAL A N 1
ATOM 1368 C CA . VAL A 1 177 ? -20.281 -11.737 3.782 1.00 95.12 177 VAL A CA 1
ATOM 1369 C C . VAL A 1 177 ? -20.781 -11.297 2.404 1.00 95.12 177 VAL A C 1
ATOM 1371 O O . VAL A 1 177 ? -20.567 -10.151 2.009 1.00 95.12 177 VAL A O 1
ATOM 1374 N N . VAL A 1 178 ? -21.478 -12.175 1.676 1.00 93.69 178 VAL A N 1
ATOM 1375 C CA . VAL A 1 178 ? -22.067 -11.832 0.369 1.00 93.69 178 VAL A CA 1
ATOM 1376 C C . VAL A 1 178 ? -23.073 -10.689 0.513 1.00 93.69 178 VAL A C 1
ATOM 1378 O O . VAL A 1 178 ? -23.026 -9.731 -0.253 1.00 93.69 178 VAL A O 1
ATOM 1381 N N . ASP A 1 179 ? -23.940 -10.742 1.524 1.00 92.94 179 ASP A N 1
ATOM 1382 C CA . ASP A 1 179 ? -24.941 -9.700 1.755 1.00 92.94 179 ASP A CA 1
ATOM 1383 C C . ASP A 1 179 ? -24.313 -8.361 2.187 1.00 92.94 179 ASP A C 1
ATOM 1385 O O . ASP A 1 179 ? -24.819 -7.302 1.809 1.00 92.94 179 ASP A O 1
ATOM 1389 N N . HIS A 1 180 ? -23.203 -8.396 2.936 1.00 90.44 180 HIS A N 1
ATOM 1390 C CA . HIS A 1 180 ? -22.452 -7.212 3.370 1.00 90.44 180 HIS A CA 1
ATOM 1391 C C . HIS A 1 180 ? -21.684 -6.539 2.225 1.00 90.44 180 HIS A C 1
ATOM 1393 O O . HIS A 1 180 ? -21.627 -5.315 2.154 1.00 90.44 180 HIS A O 1
ATOM 1399 N N . THR A 1 181 ? -21.104 -7.329 1.319 1.00 86.75 181 THR A N 1
ATOM 1400 C CA . THR A 1 181 ? -20.302 -6.832 0.183 1.00 86.75 181 THR A CA 1
ATOM 1401 C C . THR A 1 181 ? -21.145 -6.446 -1.033 1.00 86.75 181 THR A C 1
ATOM 1403 O O . THR A 1 181 ? -20.631 -5.871 -1.994 1.00 86.75 181 THR A O 1
ATOM 1406 N N . LYS A 1 182 ? -22.448 -6.745 -1.011 1.00 87.56 182 LYS A N 1
ATOM 1407 C CA . LYS A 1 182 ? -23.358 -6.453 -2.113 1.00 87.56 182 LYS A CA 1
ATOM 1408 C C . LYS A 1 182 ? -23.474 -4.946 -2.335 1.00 87.56 182 LYS A C 1
ATOM 1410 O O . LYS A 1 182 ? -24.000 -4.218 -1.495 1.00 87.56 182 LYS A O 1
ATOM 1415 N N . ILE A 1 183 ? -23.067 -4.497 -3.519 1.00 80.56 183 ILE A N 1
ATOM 1416 C CA . ILE A 1 183 ? -23.313 -3.127 -3.972 1.00 80.56 183 ILE A CA 1
ATOM 1417 C C . ILE A 1 183 ? -24.822 -2.958 -4.148 1.00 80.56 183 ILE A C 1
ATOM 1419 O O . ILE A 1 183 ? -25.460 -3.677 -4.921 1.00 80.56 183 ILE A O 1
ATOM 1423 N N . ARG A 1 184 ? -25.400 -2.011 -3.412 1.00 79.19 184 ARG A N 1
ATOM 1424 C CA . ARG A 1 184 ? -26.806 -1.637 -3.549 1.00 79.19 184 ARG A CA 1
ATOM 1425 C C . ARG A 1 184 ? -26.873 -0.308 -4.283 1.00 79.19 184 ARG A C 1
ATOM 1427 O O . ARG A 1 184 ? -26.342 0.684 -3.798 1.00 79.19 184 ARG A O 1
ATOM 1434 N N . MET A 1 185 ? -27.519 -0.302 -5.449 1.00 74.19 185 MET A N 1
ATOM 1435 C CA . MET A 1 185 ? -27.601 0.877 -6.326 1.00 74.19 185 MET A CA 1
ATOM 1436 C C . MET A 1 185 ? -28.240 2.089 -5.634 1.00 74.19 185 MET A C 1
ATOM 1438 O O . MET A 1 185 ? -27.893 3.222 -5.926 1.00 74.19 185 MET A O 1
ATOM 1442 N N . GLU A 1 186 ? -29.118 1.846 -4.665 1.00 75.25 186 GLU A N 1
ATOM 1443 C CA . GLU A 1 186 ? -29.740 2.848 -3.788 1.00 75.25 186 GLU A CA 1
ATOM 1444 C C . GLU A 1 186 ? -28.749 3.649 -2.917 1.00 75.25 186 GLU A C 1
ATOM 1446 O O . GLU A 1 186 ? -29.092 4.735 -2.451 1.00 75.25 186 GLU A O 1
ATOM 1451 N N . ASN A 1 187 ? -27.516 3.157 -2.746 1.00 60.38 187 ASN A N 1
ATOM 1452 C CA . ASN A 1 187 ? -26.445 3.823 -1.996 1.00 60.38 187 ASN A CA 1
ATOM 1453 C C . ASN A 1 187 ? -25.454 4.588 -2.893 1.00 60.38 187 ASN A C 1
ATOM 1455 O O . ASN A 1 187 ? -24.529 5.210 -2.377 1.00 60.38 187 ASN A O 1
ATOM 1459 N N . LEU A 1 188 ? -25.629 4.544 -4.218 1.00 61.09 188 LEU A N 1
ATOM 1460 C CA . LEU A 1 188 ? -24.878 5.357 -5.172 1.00 61.09 188 LEU A CA 1
ATOM 1461 C C . LEU A 1 188 ? -25.661 6.657 -5.395 1.00 61.09 188 LEU A C 1
ATOM 1463 O O . LEU A 1 188 ? -26.541 6.713 -6.254 1.00 61.09 188 LEU A O 1
ATOM 1467 N N . LYS A 1 189 ? -25.394 7.671 -4.569 1.00 52.56 189 LYS A N 1
ATOM 1468 C CA . LYS A 1 189 ? -25.880 9.042 -4.772 1.00 52.56 189 LYS A CA 1
ATOM 1469 C C . LYS A 1 189 ? -24.741 9.944 -5.205 1.00 52.56 189 LYS A C 1
ATOM 1471 O O . LYS A 1 189 ? -23.647 9.794 -4.620 1.00 52.56 189 LYS A O 1
#

Foldseek 3Di:
DVVPQPPDFDWDFDPDDDPDRDTDTDRDDPVVVQVVVVVDDDCWDQDPVRDIDGDVDDQDAPVQRCQVVLLVQLCVLVVVVLVVLCVVLPQPVDPPPPSVLVVQQSVQCVVPNQQGDSVPHGSLVSLVVSLVSSLVSCVVVPHDNVSNVVSVVCSVVVHDPVNVLVVQCVVPHPVSSCVVRDDDPVPVD

Mean predicted aligned error: 8.46 Å

pLDDT: mean 85.27, std 15.81, range [33.16, 98.38]

Solvent-accessible surface area (backbone atoms only — not comparable to full-atom values): 11325 Å² total; per-residue (Å²): 121,81,87,72,69,81,83,54,80,43,79,47,72,78,91,86,77,74,101,62,89,62,78,41,82,43,71,85,50,82,67,51,52,56,59,51,58,72,72,54,91,56,58,55,42,80,47,97,82,81,44,78,48,81,61,67,76,73,91,57,59,82,96,36,59,54,22,63,58,45,42,53,52,6,32,60,72,30,40,70,62,48,50,51,55,39,49,77,72,40,43,70,69,49,96,75,81,69,37,58,52,49,52,47,27,51,54,25,35,72,78,45,43,56,80,14,39,38,85,96,41,53,38,43,60,53,50,49,56,49,53,54,45,9,40,56,26,27,54,75,74,74,44,73,61,70,44,43,47,59,57,52,50,26,59,76,67,68,44,54,75,65,57,54,47,51,58,38,29,77,75,52,37,71,63,40,38,54,66,69,69,52,87,54,74,92,74,70,125

Nearest PDB structures (foldseek):
  3qsg-assembly1_A-2  TM=2.387E-01  e=1.918E+00  Alicyclobacillus acidocaldarius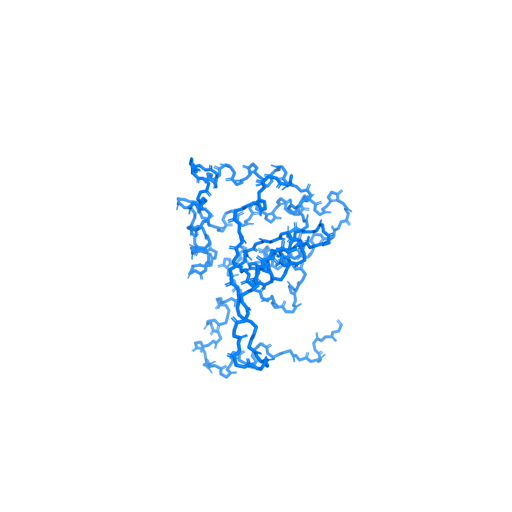 subsp. acidocaldarius DSM 446

Secondary structure (DSSP, 8-state):
-GGGSTT--EEE----SSS----EEE---HHHHHHHHHH---SEEE-TTS-EEE--SPPPPGGGTTHHHHHHHHHHHTHHHHHHHHHHTTTT--TTS--HHHHHHHHHHHHHGGG-EETTEEHHHHHHHHHHHHHHHHHHTT--GGGGHHHHHHHHTT--HHHHHHHHHHHHHHHHHHHHH---GGG--

Sequence (189 aa):
MRKYLERGIAQGVVPGSSENDTKIDLLPEPVDLYALLGTVWHEARLTGYGTVEVRSPANQPLDSITSVAALVLGLSIKQEEAEKLLEKYGAWKDKGGRYEVLQQARLSAIWNGLQGNMGNVSLLRIADEMVQLADDGLRGIGEESKHLDALRNRINYEKNPSDIVVDVYQRGGIRAVVDHTKIRMENLK

Radius of gyration: 22.78 Å; Cα contacts (8 Å, |Δi|>4): 178; chains: 1; bounding box: 54×56×59 Å